Protein AF-V5WKQ8-F1 (afdb_monomer)

pLDDT: mean 88.37, std 16.02, range [28.5, 98.94]

Solvent-accessible surface area (backbone atoms only — not comparable to full-atom values): 18426 Å² total; per-residue (Å²): 129,59,46,69,44,71,76,84,48,61,67,75,44,39,66,61,48,64,73,58,43,47,52,49,48,52,52,24,47,42,51,76,33,82,86,57,80,66,70,76,52,40,92,43,51,37,31,34,40,25,25,34,54,43,47,95,75,21,38,41,31,34,48,57,36,56,46,31,53,77,63,75,50,19,36,35,40,38,31,15,44,53,85,89,43,93,43,73,67,51,56,49,29,25,49,79,45,42,26,35,51,30,79,76,47,74,43,41,39,57,72,82,78,58,97,81,52,94,57,80,56,60,73,39,50,66,53,58,69,70,34,54,40,58,54,51,42,31,55,62,52,33,27,57,57,47,18,66,40,83,84,48,66,74,56,56,69,72,54,48,70,50,33,33,33,30,65,33,31,37,29,58,67,44,63,90,41,66,68,57,29,51,50,30,31,53,43,36,10,48,48,50,49,53,51,48,52,60,37,45,78,69,75,34,43,66,34,40,42,27,26,26,37,35,35,46,35,12,74,92,62,75,34,50,97,62,54,61,51,86,38,67,65,22,46,50,52,53,52,52,54,49,49,49,38,53,51,25,27,27,69,34,36,26,66,64,27,50,54,55,54,52,43,99,78,40,75,52,40,68,13,48,52,38,50,37,15,48,12,40,29,29,46,75,70,60,33,49,38,45,80,51,26,64,53,32,63,34,34,48,68,47,56,72,52,79,64,88,72,96,55,93,61,74,81,73,59,76,66,87,60,96,75,75,74,64,88,68,48,66,77,80,46,57,52,35,45,28,39,42,9,24,38,26,25,57,123

Sequence (347 aa):
MKGIRALKFAGAWYPADIRSLDRIWQKAQLSLHPGGAPPAPASTAFGAVLPHAGLVYSAAAQLAALQQFSLENSHIILIAPSHYQLLRGYEFFSADISSMETPYGNLRVQLPRNPGGLVRYPLAQRAVEDEHAIELLLPGIGALIRGELPGTAPRKDSEISSITLEPLLTPRLDLANRDAARKQIIELGRQLDERIAELEARGRKTRIFVSSDYSHYGPRFSHTPAGGLASSDARRRLRLRDLSVASAAAAGRWEDALEIMRENVPPSICGIAGILAFARFASIRGLSGRLCAYYSSATLGALDAPAPGGVSEPHPVFNFSGDDVLEEFYDGSQNSVSYCSGVWYES

Organism: NCBI:txid1307761

Nearest PDB structures (foldseek):
  3bd0-assembly1_A  TM=8.203E-01  e=1.559E-17  Homo sapiens
  7m8h-assembly4_D  TM=8.042E-01  e=6.699E-17  Homo sapiens
  8ihg-assembly1_C  TM=5.534E-01  e=1.712E-02  Pseudomonas sp.
  3vsg-assembly1_D  TM=4.852E-01  e=9.910E-03  Comamonas testosteroni CNB-1

Secondary structure (DSSP, 8-state):
--EEE--SSBTTTB-SSHHHHHHHHHHHHHHH-TTSPPPPPPTTEEEEEE--S-HHHHHHHHHHHHTT---TTEEEEEEE--SSS---SSS-BB--EEEE--TTSPEEB-----TT-S--PPB-HHHHHH-HHHHTTHHHHHHHHHT-STTPPP--HHHHHT-EEEEEEPPPP-TTSHHHHHHHHHHHHHHHHHHHHHHHTTTPEEEEEEE----EEBGGGTB-TT--TTSHHHHHHHHHHHHHHHHHHHTT-HHHHHHHTTSSS----TTHHHHHHHHHHHHHHT-EEEEEEEEEGGGGGGGGSPPSSSS-----TT---TT----------S-EEEEEEEEEE--

Foldseek 3Di:
DQAEQEDPCDPPLEDLAPVRLLVLLVLLCCLQCVPDAQDAAAPFFAEKEFEQGRSNFGVNQLLLALNNDDAFLEEEEEEEAQDPDAADDLAWAAARHQWYAASLGTAGADDDDDPPQPHDHHYPHVSHSVDRLRHSCRHVVSCSLQQSRGPGDGDDPVRSVSYHYHYIYAHDAPLVDPVRNVSSLLSLLVNVLSVVVVCVVVVHRYYYYFYKWWAWAFVVVVAQPPHFPVDPVSVLVSQVQRLQLVVCLQALNLVSNSVQCNPPRHGPMRRNSRSSSVSPNCNVQVWHKDWRAKDKPQQVVQSVDDDPDDDPDRDPSPDSPSPPPPVGNGNPDRTMIMTIMMTIGHD

InterPro domains:
  IPR002737 MEMO1 family [PF01875] (9-141)
  IPR002737 MEMO1 family [PTHR11060] (4-278)

Mean predicted aligned error: 6.01 Å

Radius of gyration: 19.22 Å; Cα contacts (8 Å, |Δi|>4): 706; chains: 1; bounding box: 55×52×45 Å

Structure (mmCIF, N/CA/C/O backbone):
data_AF-V5WKQ8-F1
#
_entry.id   AF-V5WKQ8-F1
#
loop_
_atom_site.group_PDB
_atom_site.id
_atom_site.type_symbol
_atom_site.label_atom_id
_atom_site.label_alt_id
_atom_site.label_comp_id
_atom_site.label_asym_id
_atom_site.label_entity_id
_atom_site.label_seq_id
_atom_site.pdbx_PDB_ins_code
_atom_site.Cartn_x
_atom_site.Cartn_y
_atom_site.Cartn_z
_atom_site.occupancy
_atom_site.B_iso_or_equiv
_atom_site.auth_seq_id
_atom_site.auth_comp_id
_atom_site.auth_asym_id
_atom_site.auth_atom_id
_atom_site.pdbx_PDB_model_num
ATOM 1 N N . MET A 1 1 ? -29.163 5.737 -0.222 1.00 46.75 1 MET A N 1
ATOM 2 C CA . MET A 1 1 ? -28.621 4.596 0.552 1.00 46.75 1 MET A CA 1
ATOM 3 C C . MET A 1 1 ? -27.119 4.570 0.333 1.00 46.75 1 MET A C 1
ATOM 5 O O . MET A 1 1 ? -26.726 4.621 -0.823 1.00 46.75 1 MET A O 1
ATOM 9 N N . LYS A 1 2 ? -26.290 4.541 1.387 1.00 62.84 2 LYS A N 1
ATOM 10 C CA . LYS A 1 2 ? -24.840 4.339 1.213 1.00 62.84 2 LYS A CA 1
ATOM 11 C C . LYS A 1 2 ? -24.620 2.886 0.800 1.00 62.84 2 LYS A C 1
ATOM 13 O O . LYS A 1 2 ? -24.843 1.996 1.619 1.00 62.84 2 LYS A O 1
ATOM 18 N N . GLY A 1 3 ? -24.294 2.661 -0.469 1.00 87.19 3 GLY A N 1
ATOM 19 C CA . GLY A 1 3 ? -24.187 1.326 -1.059 1.00 87.19 3 GLY A CA 1
ATOM 20 C C . GLY A 1 3 ? -23.046 0.493 -0.473 1.00 87.19 3 GLY A C 1
ATOM 21 O O . GLY A 1 3 ? -22.197 1.001 0.266 1.00 87.19 3 GLY A O 1
ATOM 22 N N . ILE A 1 4 ? -23.052 -0.794 -0.814 1.00 94.12 4 ILE A N 1
ATOM 23 C CA . ILE A 1 4 ? -21.940 -1.719 -0.591 1.00 94.12 4 ILE A CA 1
ATOM 24 C C . ILE A 1 4 ? -21.093 -1.714 -1.867 1.00 94.12 4 ILE A C 1
ATOM 26 O O . ILE A 1 4 ? -21.642 -1.886 -2.955 1.00 94.12 4 ILE A O 1
ATOM 30 N N . ARG A 1 5 ? -19.775 -1.513 -1.761 1.00 96.19 5 ARG A N 1
ATOM 31 C CA . ARG A 1 5 ? -18.872 -1.693 -2.910 1.00 96.19 5 ARG A CA 1
ATOM 32 C C . ARG A 1 5 ? -18.610 -3.188 -3.102 1.00 96.19 5 ARG A C 1
ATOM 34 O O . ARG A 1 5 ? -17.955 -3.790 -2.252 1.00 96.19 5 ARG A O 1
ATOM 41 N N . ALA A 1 6 ? -19.101 -3.747 -4.204 1.00 95.88 6 ALA A N 1
ATOM 42 C CA . ALA A 1 6 ? -18.918 -5.154 -4.552 1.00 95.88 6 ALA A CA 1
ATOM 43 C C . ALA A 1 6 ? -17.484 -5.486 -5.005 1.00 95.88 6 ALA A C 1
ATOM 45 O O . ALA A 1 6 ? -16.737 -4.588 -5.411 1.00 95.88 6 ALA A O 1
ATOM 46 N N . LEU A 1 7 ? -17.122 -6.772 -4.959 1.00 96.00 7 LEU A N 1
ATOM 47 C CA . LEU A 1 7 ? -15.873 -7.278 -5.541 1.00 96.00 7 LEU A CA 1
ATOM 48 C C . LEU A 1 7 ? -15.972 -7.335 -7.073 1.00 96.00 7 LEU A C 1
ATOM 50 O O . LEU A 1 7 ? -16.836 -8.024 -7.615 1.00 96.00 7 LEU A O 1
ATOM 54 N N . LYS A 1 8 ? -15.082 -6.636 -7.785 1.00 96.75 8 LYS A N 1
ATOM 55 C CA . LYS A 1 8 ? -15.029 -6.625 -9.263 1.00 96.75 8 LYS A CA 1
ATOM 56 C C . LYS A 1 8 ? -13.929 -7.516 -9.842 1.00 96.75 8 LYS A C 1
ATOM 58 O O . LYS A 1 8 ? -13.990 -7.874 -11.015 1.00 96.75 8 LYS A O 1
ATOM 63 N N . PHE A 1 9 ? -12.921 -7.851 -9.043 1.00 96.62 9 PHE A N 1
ATOM 64 C CA . PHE A 1 9 ? -11.690 -8.510 -9.486 1.00 96.62 9 PHE A CA 1
ATOM 65 C C . PHE A 1 9 ? -11.543 -9.944 -8.946 1.00 96.62 9 PHE A C 1
ATOM 67 O O . PHE A 1 9 ? -10.623 -10.663 -9.355 1.00 96.62 9 PHE A O 1
ATOM 74 N N . ALA A 1 10 ? -12.464 -10.384 -8.080 1.00 96.88 10 ALA A N 1
ATOM 75 C CA . ALA A 1 10 ? -12.576 -11.771 -7.631 1.00 96.88 10 ALA A CA 1
ATOM 76 C C . ALA A 1 10 ? -12.813 -12.724 -8.816 1.00 96.88 10 ALA A C 1
ATOM 78 O O . ALA A 1 10 ? -13.620 -12.456 -9.701 1.00 96.88 10 ALA A O 1
ATOM 79 N N . GLY A 1 11 ? -12.096 -13.845 -8.840 1.00 94.00 11 GLY A N 1
ATOM 80 C CA . GLY A 1 11 ? -12.106 -14.818 -9.936 1.00 94.00 11 GLY A CA 1
ATOM 81 C C . GLY A 1 11 ? -11.182 -14.474 -11.112 1.00 94.00 11 GLY A C 1
ATOM 82 O O . GLY A 1 11 ? -10.989 -15.323 -11.977 1.00 94.00 11 GLY A O 1
ATOM 83 N N . ALA A 1 12 ? -10.584 -13.277 -11.137 1.00 92.75 12 ALA A N 1
ATOM 84 C CA . ALA A 1 12 ? -9.651 -12.854 -12.185 1.00 92.75 12 ALA A CA 1
ATOM 85 C C . ALA A 1 12 ? -8.254 -12.534 -11.632 1.00 92.75 12 ALA A C 1
ATOM 87 O O . ALA A 1 12 ? -7.264 -13.109 -12.073 1.00 92.75 12 ALA A O 1
ATOM 88 N N . TRP A 1 13 ? -8.168 -11.641 -10.644 1.00 96.56 13 TRP A N 1
ATOM 89 C CA . TRP A 1 13 ? -6.894 -11.219 -10.039 1.00 96.56 13 TRP A CA 1
ATOM 90 C C . TRP A 1 13 ? -6.529 -12.026 -8.792 1.00 96.56 13 TRP A C 1
ATOM 92 O O . TRP A 1 13 ? -5.367 -12.086 -8.384 1.00 96.56 13 TRP A O 1
ATOM 102 N N . TYR A 1 14 ? -7.534 -12.645 -8.184 1.00 97.06 14 TYR A N 1
ATOM 103 C CA . TYR A 1 14 ? -7.420 -13.558 -7.059 1.00 97.06 14 TYR A CA 1
ATOM 104 C C . TYR A 1 14 ? -8.598 -14.541 -7.084 1.00 97.06 14 TYR A C 1
ATOM 106 O O . TYR A 1 14 ? -9.642 -14.216 -7.656 1.00 97.06 14 TYR A O 1
ATOM 114 N N . PRO A 1 15 ? -8.472 -15.738 -6.489 1.00 96.19 15 PRO A N 1
ATOM 115 C CA . PRO A 1 15 ? -9.582 -16.680 -6.398 1.00 96.19 15 PRO A CA 1
ATOM 116 C C . PRO A 1 15 ? -10.777 -16.094 -5.640 1.00 96.19 15 PRO A C 1
ATOM 118 O O . PRO A 1 15 ? -10.605 -15.437 -4.618 1.00 96.19 15 PRO A O 1
ATOM 121 N N . ALA A 1 16 ? -11.993 -16.357 -6.118 1.00 93.06 16 ALA A N 1
ATOM 122 C CA . ALA A 1 16 ? -13.210 -15.909 -5.438 1.00 93.06 16 ALA A CA 1
ATOM 123 C C . ALA A 1 16 ? -13.560 -16.762 -4.201 1.00 93.06 16 ALA A C 1
ATOM 125 O O . ALA A 1 16 ? -14.339 -16.320 -3.361 1.00 93.06 16 ALA A O 1
ATOM 126 N N . ASP A 1 17 ? -13.014 -17.978 -4.086 1.00 94.75 17 ASP A N 1
ATOM 127 C CA . ASP A 1 17 ? -13.301 -18.901 -2.989 1.00 94.75 17 ASP A CA 1
ATOM 128 C C . ASP A 1 17 ? -12.201 -18.913 -1.916 1.00 94.75 17 ASP A C 1
ATOM 130 O O . ASP A 1 17 ? -11.005 -18.884 -2.216 1.00 94.75 17 ASP A O 1
ATOM 134 N N . ILE A 1 18 ? -12.624 -19.015 -0.651 1.00 95.50 18 ILE A N 1
ATOM 135 C CA . ILE A 1 18 ? -11.737 -18.981 0.522 1.00 95.50 18 ILE A CA 1
ATOM 136 C C . ILE A 1 18 ? -10.703 -20.113 0.486 1.00 95.50 18 ILE A C 1
ATOM 138 O O . ILE A 1 18 ? -9.528 -19.864 0.717 1.00 95.50 18 ILE A O 1
ATOM 142 N N . ARG A 1 19 ? -11.084 -21.339 0.097 1.00 95.69 19 ARG A N 1
ATOM 143 C CA . ARG A 1 19 ? -10.150 -22.483 0.091 1.00 95.69 19 ARG A CA 1
ATOM 144 C C . ARG A 1 19 ? -8.969 -22.266 -0.852 1.00 95.69 19 ARG A C 1
ATOM 146 O O . ARG A 1 19 ? -7.849 -22.675 -0.549 1.00 95.69 19 ARG A O 1
ATOM 153 N N . SER A 1 20 ? -9.204 -21.662 -2.012 1.00 96.12 20 SER A N 1
ATOM 154 C CA . SER A 1 20 ? -8.132 -21.305 -2.940 1.00 96.12 20 SER A CA 1
ATOM 155 C C . SER A 1 20 ? -7.283 -20.141 -2.423 1.00 96.12 20 SER A C 1
ATOM 157 O O . SER A 1 20 ? -6.069 -20.159 -2.625 1.00 96.12 20 SER A O 1
ATOM 159 N N . LEU A 1 21 ? -7.881 -19.166 -1.728 1.00 97.12 21 LEU A N 1
ATOM 160 C CA . LEU A 1 21 ? -7.136 -18.100 -1.047 1.00 97.12 21 LEU A CA 1
ATOM 161 C C . LEU A 1 21 ? -6.227 -18.664 0.054 1.00 97.12 21 LEU A C 1
ATOM 163 O O . LEU A 1 21 ? -5.052 -18.310 0.104 1.00 97.12 21 LEU A O 1
ATOM 167 N N . ASP A 1 22 ? -6.710 -19.616 0.852 1.00 95.19 22 ASP A N 1
ATOM 168 C CA . ASP A 1 22 ? -5.920 -20.255 1.910 1.00 95.19 22 ASP A CA 1
ATOM 169 C C . ASP A 1 22 ? -4.680 -20.955 1.345 1.00 95.19 22 ASP A C 1
ATOM 171 O O . ASP A 1 22 ? -3.592 -20.856 1.910 1.00 95.19 22 ASP A O 1
ATOM 175 N N . ARG A 1 23 ? -4.804 -21.612 0.182 1.00 95.06 23 ARG A N 1
ATOM 176 C CA . ARG A 1 23 ? -3.650 -22.210 -0.515 1.00 95.06 23 ARG A CA 1
ATOM 177 C C . ARG A 1 23 ? -2.632 -21.161 -0.952 1.00 95.06 23 ARG A C 1
ATOM 179 O O . ARG A 1 23 ? -1.434 -21.421 -0.862 1.00 95.06 23 ARG A O 1
ATOM 186 N N . ILE A 1 24 ? -3.084 -19.993 -1.416 1.00 95.31 24 ILE A N 1
ATOM 187 C CA . ILE A 1 24 ? -2.189 -18.883 -1.767 1.00 95.31 24 ILE A CA 1
ATOM 188 C C . ILE A 1 24 ? -1.441 -18.397 -0.522 1.00 95.31 24 ILE A C 1
ATOM 190 O O . ILE A 1 24 ? -0.221 -18.249 -0.575 1.00 95.31 24 ILE A O 1
ATOM 194 N N . TRP A 1 25 ? -2.133 -18.206 0.605 1.00 95.19 25 TRP A N 1
ATOM 195 C CA . TRP A 1 25 ? -1.497 -17.764 1.848 1.00 95.19 25 TRP A CA 1
ATOM 196 C C . TRP A 1 25 ? -0.528 -18.801 2.419 1.00 95.19 25 TRP A C 1
ATOM 198 O O . TRP A 1 25 ? 0.561 -18.439 2.854 1.00 95.19 25 TRP A O 1
ATOM 208 N N . GLN A 1 26 ? -0.868 -20.089 2.361 1.00 92.25 26 GLN A N 1
ATOM 209 C CA . GLN A 1 26 ? 0.038 -21.171 2.760 1.00 92.25 26 GLN A CA 1
ATOM 210 C C . GLN A 1 26 ? 1.281 -21.229 1.869 1.00 92.25 26 GLN A C 1
ATOM 212 O O . GLN A 1 26 ? 2.390 -21.356 2.384 1.00 92.25 26 GLN A O 1
ATOM 217 N N . LYS A 1 27 ? 1.126 -21.084 0.546 1.00 90.69 27 LYS A N 1
ATOM 218 C CA . LYS A 1 27 ? 2.269 -21.019 -0.373 1.00 90.69 27 LYS A CA 1
ATOM 219 C C . LYS A 1 27 ? 3.166 -19.821 -0.045 1.00 90.69 27 LYS A C 1
ATOM 221 O O . LYS A 1 27 ? 4.369 -19.991 0.104 1.00 90.69 27 LYS A O 1
ATOM 226 N N . ALA A 1 28 ? 2.576 -18.640 0.140 1.00 90.88 28 ALA A N 1
ATOM 227 C CA . ALA A 1 28 ? 3.297 -17.436 0.544 1.00 90.88 28 ALA A CA 1
ATOM 228 C C . ALA A 1 28 ? 4.062 -17.629 1.867 1.00 90.88 28 ALA A C 1
ATOM 230 O O . ALA A 1 28 ? 5.223 -17.239 1.963 1.00 90.88 28 ALA A O 1
ATOM 231 N N . GLN A 1 29 ? 3.447 -18.276 2.864 1.00 89.75 29 GLN A N 1
ATOM 232 C CA . GLN A 1 29 ? 4.096 -18.596 4.137 1.00 89.75 29 GLN A CA 1
ATOM 233 C C . GLN A 1 29 ? 5.324 -19.487 3.941 1.00 89.75 29 GLN A C 1
ATOM 235 O O . GLN A 1 29 ? 6.367 -19.216 4.530 1.00 89.75 29 GLN A O 1
ATOM 240 N N . LEU A 1 30 ? 5.207 -20.538 3.125 1.00 86.62 30 LEU A N 1
ATOM 241 C CA . LEU A 1 30 ? 6.311 -21.457 2.847 1.00 86.62 30 LEU A CA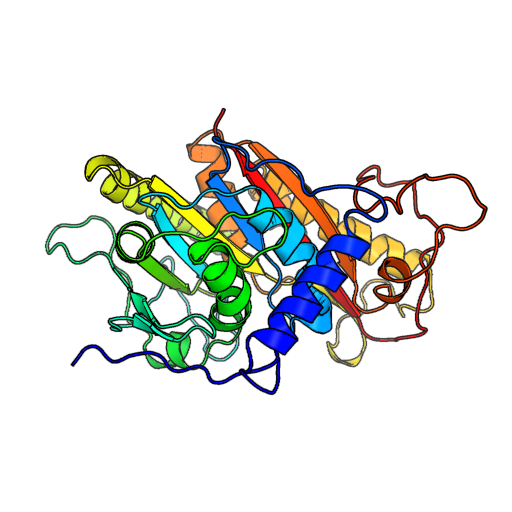 1
ATOM 242 C C . LEU A 1 30 ? 7.469 -20.754 2.130 1.00 86.62 30 LEU A C 1
ATOM 244 O O . LEU A 1 30 ? 8.621 -21.004 2.471 1.00 86.62 30 LEU A O 1
ATOM 248 N N . SER A 1 31 ? 7.179 -19.842 1.198 1.00 84.19 31 SER A N 1
ATOM 249 C CA . SER A 1 31 ? 8.209 -19.045 0.519 1.00 84.19 31 SER A CA 1
ATOM 250 C C . SER A 1 31 ? 8.941 -18.087 1.467 1.00 84.19 31 SER A C 1
ATOM 252 O O . SER A 1 31 ? 10.146 -17.899 1.334 1.00 84.19 31 SER A O 1
ATOM 254 N N . LEU A 1 32 ? 8.237 -17.477 2.428 1.00 81.62 32 LEU A N 1
ATOM 255 C CA . LEU A 1 32 ? 8.843 -16.557 3.403 1.00 81.62 32 LEU A CA 1
ATOM 256 C C . LEU A 1 32 ? 9.604 -17.285 4.516 1.00 81.62 32 LEU A C 1
ATOM 258 O O . LEU A 1 32 ? 10.629 -16.799 4.995 1.00 81.62 32 LEU A O 1
ATOM 262 N N . HIS A 1 33 ? 9.087 -18.435 4.949 1.00 79.75 33 HIS A N 1
ATOM 263 C CA . HIS A 1 33 ? 9.583 -19.184 6.098 1.00 79.75 33 HIS A CA 1
ATOM 264 C C . HIS A 1 33 ? 9.644 -20.692 5.783 1.00 79.75 33 HIS A C 1
ATOM 266 O O . HIS A 1 33 ? 8.837 -21.460 6.313 1.00 79.75 33 HIS A O 1
ATOM 272 N N . PRO A 1 34 ? 10.629 -21.152 4.980 1.00 66.06 34 PRO A N 1
ATOM 273 C CA . PRO A 1 34 ? 10.712 -22.542 4.508 1.00 66.06 34 PRO A CA 1
ATOM 274 C C . PRO A 1 34 ? 10.849 -23.606 5.611 1.00 66.06 34 PRO A C 1
ATOM 276 O O . PRO A 1 34 ? 10.682 -24.793 5.345 1.00 66.06 34 PRO A O 1
ATOM 279 N N . GLY A 1 35 ? 11.158 -23.200 6.848 1.00 65.25 35 GLY A N 1
ATOM 280 C CA . GLY A 1 35 ? 11.373 -24.099 7.986 1.00 65.25 35 GLY A CA 1
ATOM 281 C C . GLY A 1 35 ? 10.790 -23.617 9.316 1.00 65.25 35 GLY A C 1
ATOM 282 O O . GLY A 1 35 ? 11.241 -24.085 10.358 1.00 65.25 35 GLY A O 1
ATOM 283 N N . GLY A 1 36 ? 9.842 -22.671 9.327 1.00 62.09 36 GLY A N 1
ATOM 284 C CA . GLY A 1 36 ? 9.426 -22.044 10.585 1.00 62.09 36 GLY A CA 1
ATOM 285 C C . GLY A 1 36 ? 8.007 -21.489 10.636 1.00 62.09 36 GLY A C 1
ATOM 286 O O . GLY A 1 36 ? 7.374 -21.194 9.622 1.00 62.09 36 GLY A O 1
ATOM 287 N N . ALA A 1 37 ? 7.529 -21.336 11.872 1.00 68.69 37 ALA A N 1
ATOM 288 C CA . ALA A 1 37 ? 6.320 -20.592 12.192 1.00 68.69 37 ALA A CA 1
ATOM 289 C C . ALA A 1 37 ? 6.503 -19.098 11.850 1.00 68.69 37 ALA A C 1
ATOM 291 O O . ALA A 1 37 ? 7.624 -18.588 11.924 1.00 68.69 37 ALA A O 1
ATOM 292 N N . PRO A 1 38 ? 5.426 -18.389 11.481 1.00 72.44 38 PRO A N 1
ATOM 293 C CA . PRO A 1 38 ? 5.494 -16.955 11.229 1.00 72.44 38 PRO A CA 1
ATOM 294 C C . PRO A 1 38 ? 5.912 -16.179 12.487 1.00 72.44 38 PRO A C 1
ATOM 296 O O . PRO A 1 38 ? 5.673 -16.643 13.608 1.00 72.44 38 PRO A O 1
ATOM 299 N N . PRO A 1 39 ? 6.521 -14.991 12.323 1.00 72.56 39 PRO A N 1
ATOM 300 C CA . PRO A 1 39 ? 6.852 -14.131 13.449 1.00 72.56 39 PRO A CA 1
ATOM 301 C C . PRO A 1 39 ? 5.584 -13.735 14.212 1.00 72.56 39 PRO A C 1
ATOM 303 O O . PRO A 1 39 ? 4.521 -13.537 13.621 1.00 72.56 39 PRO A O 1
ATOM 306 N N . ALA A 1 40 ? 5.704 -13.589 15.532 1.00 77.06 40 ALA A N 1
ATOM 307 C CA . ALA A 1 40 ? 4.621 -13.041 16.335 1.00 77.06 40 ALA A CA 1
ATOM 308 C C . ALA A 1 40 ? 4.312 -11.596 15.889 1.00 77.06 40 ALA A C 1
ATOM 310 O O . ALA A 1 40 ? 5.250 -10.850 15.583 1.00 77.06 40 ALA A O 1
ATOM 311 N N . PRO A 1 41 ? 3.033 -11.174 15.884 1.00 82.31 41 PRO A N 1
ATOM 312 C CA . PRO A 1 41 ? 2.681 -9.790 15.602 1.00 82.31 41 PRO A CA 1
ATOM 313 C C . PRO A 1 41 ? 3.397 -8.831 16.556 1.00 82.31 41 PRO A C 1
ATOM 315 O O . PRO A 1 41 ? 3.476 -9.080 17.761 1.00 82.31 41 PRO A O 1
ATOM 318 N N . ALA A 1 42 ? 3.874 -7.707 16.031 1.00 84.38 42 ALA A N 1
ATOM 319 C CA . ALA A 1 42 ? 4.478 -6.665 16.844 1.00 84.38 42 ALA A CA 1
ATOM 320 C C . ALA A 1 42 ? 3.379 -5.751 17.397 1.00 84.38 42 ALA A C 1
ATOM 322 O O . ALA A 1 42 ? 2.596 -5.169 16.643 1.00 84.38 42 ALA A O 1
ATOM 323 N N . SER A 1 43 ? 3.339 -5.567 18.718 1.00 84.38 43 SER A N 1
ATOM 324 C CA . SER A 1 43 ? 2.374 -4.663 19.360 1.00 84.38 43 SER A CA 1
ATOM 325 C C . SER A 1 43 ? 2.501 -3.213 18.882 1.00 84.38 43 SER A C 1
ATOM 327 O O . SER A 1 43 ? 1.512 -2.484 18.910 1.00 84.38 43 SER A O 1
ATOM 329 N N . THR A 1 44 ? 3.691 -2.828 18.417 1.00 92.19 44 THR A N 1
ATOM 330 C CA . THR A 1 44 ? 4.037 -1.487 17.933 1.00 92.19 44 THR A CA 1
ATOM 331 C C . THR A 1 44 ? 3.808 -1.289 16.432 1.00 92.19 44 THR A C 1
ATOM 333 O O . THR A 1 44 ? 4.023 -0.187 15.938 1.00 92.19 44 THR A O 1
ATOM 336 N N . ALA A 1 45 ? 3.385 -2.310 15.672 1.00 95.56 45 ALA A N 1
ATOM 337 C CA . ALA A 1 45 ? 3.147 -2.155 14.234 1.00 95.56 45 ALA A CA 1
ATOM 338 C C . ALA A 1 45 ? 2.005 -1.157 13.965 1.00 95.56 45 ALA A C 1
ATOM 340 O O . ALA A 1 45 ? 0.864 -1.358 14.396 1.00 95.56 45 ALA A O 1
ATOM 341 N N . PHE A 1 46 ? 2.312 -0.095 13.218 1.00 97.12 46 PHE A N 1
ATOM 342 C CA . PHE A 1 46 ? 1.415 1.036 12.982 1.00 97.12 46 PHE A CA 1
ATOM 343 C C . PHE A 1 46 ? 0.870 1.076 11.553 1.00 97.12 46 PHE A C 1
ATOM 345 O O . PHE A 1 46 ? -0.331 1.248 11.340 1.00 97.12 46 PHE A O 1
ATOM 352 N N . GLY A 1 47 ? 1.726 0.879 10.552 1.00 98.06 47 GLY A N 1
ATOM 353 C CA . GLY A 1 47 ? 1.286 0.877 9.161 1.00 98.06 47 GLY A CA 1
ATOM 354 C C . GLY A 1 47 ? 2.244 0.174 8.217 1.00 98.06 47 GLY A C 1
ATOM 355 O O . GLY A 1 47 ? 3.365 -0.154 8.596 1.00 98.06 47 GLY A O 1
ATOM 356 N N . ALA A 1 48 ? 1.783 -0.105 7.004 1.00 98.62 48 ALA A N 1
ATOM 357 C CA . ALA A 1 48 ? 2.536 -0.858 6.014 1.00 98.62 48 ALA A CA 1
ATOM 358 C C . ALA A 1 48 ? 2.313 -0.353 4.591 1.00 98.62 48 ALA A C 1
ATOM 360 O O . ALA A 1 48 ? 1.258 0.193 4.271 1.00 98.62 48 ALA A O 1
ATOM 361 N N . VAL A 1 49 ? 3.298 -0.610 3.732 1.00 98.81 49 VAL A N 1
ATOM 362 C CA . VAL A 1 49 ? 3.154 -0.557 2.272 1.00 98.81 49 VAL A CA 1
ATOM 363 C C . VAL A 1 49 ? 2.995 -1.991 1.772 1.00 98.81 49 VAL A C 1
ATOM 365 O O . VAL A 1 49 ? 3.762 -2.869 2.173 1.00 98.81 49 VAL A O 1
ATOM 368 N N . LEU A 1 50 ? 1.987 -2.228 0.934 1.00 98.69 50 LEU A N 1
ATOM 369 C CA . LEU A 1 50 ? 1.584 -3.539 0.434 1.00 98.69 50 LEU A CA 1
ATOM 370 C C . LEU A 1 50 ? 1.411 -3.489 -1.096 1.00 98.69 50 LEU A C 1
ATOM 372 O O . LEU A 1 50 ? 0.753 -2.568 -1.590 1.00 98.69 50 LEU A O 1
ATOM 376 N N . PRO A 1 51 ? 1.935 -4.472 -1.848 1.00 98.44 51 PRO A N 1
ATOM 377 C CA . PRO A 1 51 ? 1.720 -4.553 -3.290 1.00 98.44 51 PRO A CA 1
ATOM 378 C C . PRO A 1 51 ? 0.289 -4.951 -3.637 1.00 98.44 51 PRO A C 1
ATOM 380 O O . PRO A 1 51 ? -0.363 -5.686 -2.892 1.00 98.44 51 PRO A O 1
ATOM 383 N N . HIS A 1 52 ? -0.178 -4.505 -4.799 1.00 98.25 52 HIS A N 1
ATOM 384 C CA . HIS A 1 52 ? -1.536 -4.717 -5.293 1.00 98.25 52 HIS A CA 1
ATOM 385 C C . HIS A 1 52 ? -1.600 -5.362 -6.675 1.00 98.25 52 HIS A C 1
ATOM 387 O O . HIS A 1 52 ? -2.621 -5.257 -7.340 1.00 98.25 52 HIS A O 1
ATOM 393 N N . ALA A 1 53 ? -0.570 -6.075 -7.119 1.00 97.06 53 ALA A N 1
ATOM 394 C CA . ALA A 1 53 ? -0.744 -7.023 -8.215 1.00 97.06 53 ALA A CA 1
ATOM 395 C C . ALA A 1 53 ? -1.651 -8.203 -7.812 1.00 97.06 53 ALA A C 1
ATOM 397 O O . ALA A 1 53 ? -1.993 -8.390 -6.640 1.00 97.06 53 ALA A O 1
ATOM 398 N N . GLY A 1 54 ? -2.019 -9.040 -8.789 1.00 96.62 54 GLY A N 1
ATOM 399 C CA . GLY A 1 54 ? -2.762 -10.276 -8.530 1.00 96.62 54 GLY A CA 1
ATOM 400 C C . GLY A 1 54 ? -2.051 -11.165 -7.503 1.00 96.62 54 GLY A C 1
ATOM 401 O O . GLY A 1 54 ? -0.820 -11.233 -7.484 1.00 96.62 54 GLY A O 1
ATOM 402 N N . LEU A 1 55 ? -2.816 -11.855 -6.650 1.00 95.38 55 LEU A N 1
ATOM 403 C CA . LEU A 1 55 ? -2.272 -12.489 -5.437 1.00 95.38 55 LEU A CA 1
ATOM 404 C C . LEU A 1 55 ? -1.245 -13.592 -5.713 1.00 95.38 55 LEU A C 1
ATOM 406 O O . LEU A 1 55 ? -0.386 -13.843 -4.876 1.00 95.38 55 LEU A O 1
ATOM 410 N N . VAL A 1 56 ? -1.272 -14.210 -6.895 1.00 91.56 56 VAL A N 1
ATOM 411 C CA . VAL A 1 56 ? -0.227 -15.163 -7.307 1.00 91.56 56 VAL A CA 1
ATOM 412 C C . VAL A 1 56 ? 1.169 -14.530 -7.340 1.00 91.56 56 VAL A C 1
ATOM 414 O O . VAL A 1 56 ? 2.153 -15.239 -7.168 1.00 91.56 56 VAL A O 1
ATOM 417 N N . TYR A 1 57 ? 1.249 -13.210 -7.532 1.00 92.00 57 TYR A N 1
ATOM 418 C CA . TYR A 1 57 ? 2.488 -12.442 -7.519 1.00 92.00 57 TYR A CA 1
ATOM 419 C C . TYR A 1 57 ? 2.719 -11.739 -6.181 1.00 92.00 57 TYR A C 1
ATOM 421 O O . TYR A 1 57 ? 3.833 -11.747 -5.674 1.00 92.00 57 TYR A O 1
ATOM 429 N N . SER A 1 58 ? 1.693 -11.113 -5.601 1.00 95.25 58 SER A N 1
ATOM 430 C CA . SER A 1 58 ? 1.849 -10.159 -4.490 1.00 95.25 58 SER A CA 1
ATOM 431 C C . SER A 1 58 ? 1.689 -10.767 -3.090 1.00 95.25 58 SER A C 1
ATOM 433 O O . SER A 1 58 ? 2.068 -10.126 -2.108 1.00 95.25 58 SER A O 1
ATOM 435 N N . ALA A 1 59 ? 1.164 -11.994 -2.967 1.00 95.75 59 ALA A N 1
ATOM 436 C CA . ALA A 1 59 ? 0.775 -12.556 -1.672 1.00 95.75 59 ALA A CA 1
ATOM 437 C C . ALA A 1 59 ? 1.930 -12.695 -0.673 1.00 95.75 59 ALA A C 1
ATOM 439 O O . ALA A 1 59 ? 1.728 -12.410 0.503 1.00 95.75 59 ALA A O 1
ATOM 440 N N . ALA A 1 60 ? 3.131 -13.091 -1.110 1.00 93.12 60 ALA A N 1
ATOM 441 C CA . ALA A 1 60 ? 4.287 -13.216 -0.219 1.00 93.12 60 ALA A CA 1
ATOM 442 C C . ALA A 1 60 ? 4.666 -11.865 0.406 1.00 93.12 60 ALA A C 1
ATOM 444 O O . ALA A 1 60 ? 4.775 -11.748 1.624 1.00 93.12 60 ALA A O 1
ATOM 445 N N . ALA A 1 61 ? 4.774 -10.808 -0.399 1.00 93.69 61 ALA A N 1
ATOM 446 C CA . ALA A 1 61 ? 5.047 -9.474 0.125 1.00 93.69 61 ALA A CA 1
ATOM 447 C C . ALA A 1 61 ? 3.905 -8.938 1.010 1.00 93.69 61 ALA A C 1
ATOM 449 O O . ALA A 1 61 ? 4.190 -8.338 2.051 1.00 93.69 61 ALA A O 1
ATOM 450 N N . GLN A 1 62 ? 2.634 -9.176 0.647 1.00 97.81 62 GLN A N 1
ATOM 451 C CA . GLN A 1 62 ? 1.497 -8.799 1.497 1.00 97.81 62 GLN A CA 1
ATOM 452 C C . GLN A 1 62 ? 1.545 -9.520 2.852 1.00 97.81 62 GLN A C 1
ATOM 454 O O . GLN A 1 62 ? 1.423 -8.878 3.895 1.00 97.81 62 GLN A O 1
ATOM 459 N N . LEU A 1 63 ? 1.761 -10.838 2.845 1.00 95.88 63 LEU A N 1
ATOM 460 C CA . LEU A 1 63 ? 1.782 -11.672 4.044 1.00 95.88 63 LEU A CA 1
ATOM 461 C C . LEU A 1 63 ? 2.908 -11.263 5.003 1.00 95.88 63 LEU A C 1
ATOM 463 O O . LEU A 1 63 ? 2.645 -11.080 6.191 1.00 95.88 63 LEU A O 1
ATOM 467 N N . ALA A 1 64 ? 4.118 -11.032 4.477 1.00 92.88 64 ALA A N 1
ATOM 468 C CA . ALA A 1 64 ? 5.291 -10.636 5.262 1.00 92.88 64 ALA A CA 1
ATOM 469 C C . ALA A 1 64 ? 5.034 -9.397 6.139 1.00 92.88 64 ALA A C 1
ATOM 471 O O . ALA A 1 64 ? 5.517 -9.314 7.270 1.00 92.88 64 ALA A O 1
ATOM 472 N N . ALA A 1 65 ? 4.254 -8.441 5.624 1.00 95.31 65 ALA A N 1
ATOM 473 C CA . ALA A 1 65 ? 3.866 -7.244 6.357 1.00 95.31 65 ALA A CA 1
ATOM 474 C C . ALA A 1 65 ? 2.613 -7.458 7.220 1.00 95.31 65 ALA A C 1
ATOM 476 O O . ALA A 1 65 ? 2.620 -7.092 8.393 1.00 95.31 65 ALA A O 1
ATOM 477 N N . LEU A 1 66 ? 1.546 -8.064 6.685 1.00 96.50 66 LEU A N 1
ATOM 478 C CA . LEU A 1 66 ? 0.270 -8.222 7.399 1.00 96.50 66 LEU A CA 1
ATOM 479 C C . LEU A 1 66 ? 0.394 -9.069 8.675 1.00 96.50 66 LEU A C 1
ATOM 481 O O . LEU A 1 66 ? -0.283 -8.774 9.659 1.00 96.50 66 LEU A O 1
ATOM 485 N N . GLN A 1 67 ? 1.293 -10.056 8.708 1.00 92.81 67 GLN A N 1
ATOM 486 C CA . GLN A 1 67 ? 1.551 -10.871 9.906 1.00 92.81 67 GLN A CA 1
ATOM 487 C C . GLN A 1 67 ? 2.129 -10.080 11.085 1.00 92.81 67 GLN A C 1
ATOM 489 O O . GLN A 1 67 ? 2.078 -10.544 12.221 1.00 92.81 67 GLN A O 1
ATOM 494 N N . GLN A 1 68 ? 2.634 -8.866 10.850 1.00 93.00 68 GLN A N 1
ATOM 495 C CA . GLN A 1 68 ? 3.135 -7.998 11.915 1.00 93.00 68 GLN A CA 1
ATOM 496 C C . GLN A 1 68 ? 2.010 -7.337 12.723 1.00 93.00 68 GLN A C 1
ATOM 498 O O . GLN A 1 68 ? 2.288 -6.753 13.767 1.00 93.00 68 GLN A O 1
ATOM 503 N N . PHE A 1 69 ? 0.756 -7.405 12.268 1.00 93.81 69 PHE A N 1
ATOM 504 C CA . PHE A 1 69 ? -0.342 -6.622 12.827 1.00 93.81 69 PHE A CA 1
ATOM 505 C C . PHE A 1 69 ? -1.303 -7.449 13.679 1.00 93.81 69 PHE A C 1
ATOM 507 O O . PHE A 1 69 ? -1.776 -8.511 13.283 1.00 93.81 69 PHE A O 1
ATOM 514 N N . SER A 1 70 ? -1.716 -6.876 14.810 1.00 88.75 70 SER A N 1
ATOM 515 C CA . SER A 1 70 ? -2.998 -7.190 15.442 1.00 88.75 70 SER A CA 1
ATOM 516 C C . SER A 1 70 ? -3.989 -6.057 15.161 1.00 88.75 70 SER A C 1
ATOM 518 O O . SER A 1 70 ? -3.606 -4.886 15.076 1.00 88.75 70 SER A O 1
ATOM 520 N N . LEU A 1 71 ? -5.267 -6.407 14.971 1.00 89.94 71 LEU A N 1
ATOM 521 C CA . LEU A 1 71 ? -6.313 -5.456 14.561 1.00 89.94 71 LEU A CA 1
ATOM 522 C C . LEU A 1 71 ? -7.423 -5.298 15.609 1.00 89.94 71 LEU A C 1
ATOM 524 O O . LEU A 1 71 ? -8.574 -5.066 15.257 1.00 89.94 71 LEU A O 1
ATOM 528 N N . GLU A 1 72 ? -7.137 -5.494 16.891 1.00 85.44 72 GLU A N 1
ATOM 529 C CA . GLU A 1 72 ? -8.156 -5.333 17.935 1.00 85.44 72 GLU A CA 1
ATOM 530 C C . GLU A 1 72 ? -8.619 -3.865 18.015 1.00 85.44 72 GLU A C 1
ATOM 532 O O . GLU A 1 72 ? -7.785 -2.955 18.039 1.00 85.44 72 GLU A O 1
ATOM 537 N N . ASN A 1 73 ? -9.940 -3.627 18.006 1.00 88.31 73 ASN A N 1
ATOM 538 C CA . ASN A 1 73 ? -10.564 -2.293 18.048 1.00 88.31 73 ASN A CA 1
ATOM 539 C C . ASN A 1 73 ? -9.972 -1.286 17.030 1.00 88.31 73 ASN A C 1
ATOM 541 O O . ASN A 1 73 ? -9.867 -0.078 17.280 1.00 88.31 73 ASN A O 1
ATOM 545 N N . SER A 1 74 ? -9.532 -1.792 15.874 1.00 94.81 74 SER A N 1
ATOM 546 C CA . SER A 1 74 ? -8.752 -1.007 14.920 1.00 94.81 74 SER A CA 1
ATOM 547 C C . SER A 1 74 ? -9.619 -0.244 13.916 1.00 94.81 74 SER A C 1
ATOM 549 O O . SER A 1 74 ? -10.706 -0.676 13.533 1.00 94.81 74 SER A O 1
ATOM 551 N N . HIS A 1 75 ? -9.146 0.916 13.485 1.00 97.56 75 HIS A N 1
ATOM 552 C CA . HIS A 1 75 ? -9.634 1.653 12.331 1.00 97.56 75 HIS A CA 1
ATOM 553 C C . HIS A 1 75 ? -8.549 1.623 11.254 1.00 97.56 75 HIS A C 1
ATOM 555 O O . HIS A 1 75 ? -7.428 2.064 11.494 1.00 97.56 75 HIS A O 1
ATOM 561 N N . ILE A 1 76 ? -8.858 1.054 10.093 1.00 98.50 76 ILE A N 1
ATOM 562 C CA . ILE A 1 76 ? -7.904 0.858 9.002 1.00 98.50 76 ILE A CA 1
ATOM 563 C C . ILE A 1 76 ? -8.056 2.004 8.007 1.00 98.50 76 ILE A C 1
ATOM 565 O O . ILE A 1 76 ? -9.104 2.129 7.382 1.00 98.50 76 ILE A O 1
ATOM 569 N N . ILE A 1 77 ? -7.011 2.799 7.812 1.00 98.62 77 ILE A N 1
ATOM 570 C CA . ILE A 1 77 ? -6.926 3.759 6.710 1.00 98.62 77 ILE A CA 1
ATOM 571 C C . ILE A 1 77 ? -6.236 3.049 5.543 1.00 98.62 77 ILE A C 1
ATOM 573 O O . ILE A 1 77 ? -5.06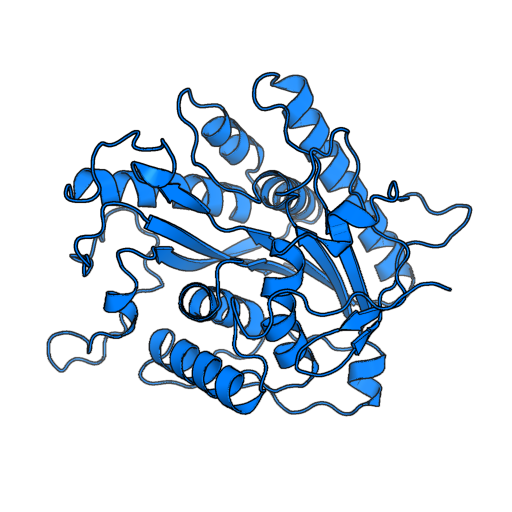1 2.697 5.633 1.00 98.62 77 ILE A O 1
ATOM 577 N N . LEU A 1 78 ? -6.976 2.811 4.462 1.00 98.81 78 LEU A N 1
ATOM 578 C CA . LEU A 1 78 ? -6.494 2.125 3.265 1.00 98.81 78 LEU A CA 1
ATOM 579 C C . LEU A 1 78 ? -6.264 3.148 2.153 1.00 98.81 78 LEU A C 1
ATOM 581 O O . LEU A 1 78 ? -7.220 3.671 1.588 1.00 98.81 78 LEU A O 1
ATOM 585 N N . ILE A 1 79 ? -5.002 3.428 1.842 1.00 98.88 79 ILE A N 1
ATOM 586 C CA . ILE A 1 79 ? -4.591 4.445 0.870 1.00 98.88 79 ILE A CA 1
ATOM 587 C C . ILE A 1 79 ? -4.190 3.761 -0.433 1.00 98.88 79 ILE A C 1
ATOM 589 O O . ILE A 1 79 ? -3.344 2.875 -0.420 1.00 98.88 79 ILE A O 1
ATOM 593 N N . ALA A 1 80 ? -4.735 4.195 -1.565 1.00 98.81 80 ALA A N 1
ATOM 594 C CA . ALA A 1 80 ? -4.398 3.654 -2.878 1.00 98.81 80 ALA A CA 1
ATOM 595 C C . ALA A 1 80 ? -4.178 4.756 -3.936 1.00 98.81 80 ALA A C 1
ATOM 597 O O . ALA A 1 80 ? -4.644 5.891 -3.773 1.00 98.81 80 ALA A O 1
ATOM 598 N N . PRO A 1 81 ? -3.448 4.467 -5.027 1.00 98.56 81 PRO A N 1
ATOM 599 C CA . PRO A 1 81 ? -3.454 5.313 -6.217 1.00 98.56 81 PRO A CA 1
ATOM 600 C C . PRO A 1 81 ? -4.798 5.242 -6.946 1.00 98.56 81 PRO A C 1
ATOM 602 O O . PRO A 1 81 ? -5.570 4.308 -6.743 1.00 98.56 81 PRO A O 1
ATOM 605 N N . SER A 1 82 ? -5.050 6.212 -7.831 1.00 97.88 82 SER A N 1
ATOM 606 C CA . SER A 1 82 ? -6.123 6.115 -8.824 1.00 97.88 82 SER A CA 1
ATOM 607 C C . SER A 1 82 ? -5.547 5.831 -10.213 1.00 97.88 82 SER A C 1
ATOM 609 O O . SER A 1 82 ? -4.856 6.672 -10.793 1.00 97.88 82 SER A O 1
ATOM 611 N N . HIS A 1 83 ? -5.822 4.640 -10.742 1.00 97.12 83 HIS A N 1
ATOM 612 C CA . HIS A 1 83 ? -5.351 4.177 -12.048 1.00 97.12 83 HIS A CA 1
ATOM 613 C C . HIS A 1 83 ? -6.286 4.582 -13.184 1.00 97.12 83 HIS A C 1
ATOM 615 O O . HIS A 1 83 ? -5.834 4.937 -14.272 1.00 97.12 83 HIS A O 1
ATOM 621 N N . TYR A 1 84 ? -7.595 4.523 -12.934 1.00 96.50 84 TYR A N 1
ATOM 622 C CA . TYR A 1 84 ? -8.612 4.713 -13.970 1.00 96.50 84 TYR A CA 1
ATOM 623 C C . TYR A 1 84 ? -9.090 6.157 -14.093 1.00 96.50 84 TYR A C 1
ATOM 625 O O . TYR A 1 84 ? -9.627 6.541 -15.132 1.00 96.50 84 TYR A O 1
ATOM 633 N N . GLN A 1 85 ? -8.912 6.966 -13.045 1.00 97.25 85 GLN A N 1
ATOM 634 C CA . GLN A 1 85 ? -9.371 8.350 -13.018 1.00 97.25 85 GLN A CA 1
ATOM 635 C C . GLN A 1 85 ? -8.253 9.285 -12.575 1.00 97.25 85 GLN A C 1
ATOM 637 O O . GLN A 1 85 ? -7.500 9.021 -11.643 1.00 97.25 85 GLN A O 1
ATOM 642 N N . LEU A 1 86 ? -8.140 10.416 -13.266 1.00 96.56 86 LEU A N 1
ATOM 643 C CA . LEU A 1 86 ? -7.153 11.426 -12.927 1.00 96.56 86 LEU A CA 1
ATOM 644 C C . LEU A 1 86 ? -7.677 12.306 -11.792 1.00 96.56 86 LEU A C 1
ATOM 646 O O . LEU A 1 86 ? -8.4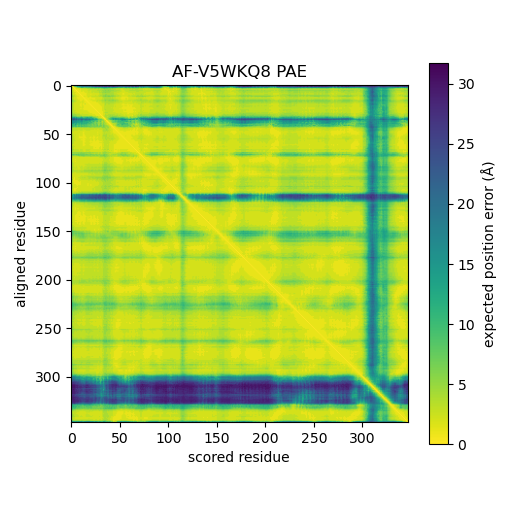74 13.214 -12.020 1.00 96.56 86 LEU A O 1
ATOM 650 N N . LEU A 1 87 ? -7.180 12.062 -10.584 1.00 97.44 87 LEU A N 1
ATOM 651 C CA . LEU A 1 87 ? -7.433 12.903 -9.417 1.00 97.44 87 LEU A CA 1
ATOM 652 C C . LEU A 1 87 ? -6.305 13.930 -9.265 1.00 97.44 87 LEU A C 1
ATOM 654 O O . LEU A 1 87 ? -5.128 13.606 -9.431 1.00 97.44 87 LEU A O 1
ATOM 658 N N . ARG A 1 88 ? -6.655 15.184 -8.979 1.00 96.38 88 ARG A N 1
ATOM 659 C CA . ARG A 1 88 ? -5.719 16.306 -8.802 1.00 96.38 88 ARG A CA 1
ATOM 660 C C . ARG A 1 88 ? -6.107 17.086 -7.557 1.00 96.38 88 ARG A C 1
ATOM 662 O O . ARG A 1 88 ? -7.282 17.127 -7.220 1.00 96.38 88 ARG A O 1
ATOM 669 N N . GLY A 1 89 ? -5.137 17.744 -6.938 1.00 95.50 89 GLY A N 1
ATOM 670 C CA . GLY A 1 89 ? -5.354 18.528 -5.726 1.00 95.50 89 GLY A CA 1
ATOM 671 C C . GLY A 1 89 ? -4.356 18.159 -4.641 1.00 95.50 89 GLY A C 1
ATOM 672 O O . GLY A 1 89 ? -3.314 17.557 -4.921 1.00 95.50 89 GLY A O 1
ATOM 673 N N . TYR A 1 90 ? -4.690 18.546 -3.417 1.00 96.75 90 TYR A N 1
ATOM 674 C CA . TYR A 1 90 ? -3.859 18.378 -2.226 1.00 96.75 90 TYR A CA 1
ATOM 675 C C . TYR A 1 90 ? -4.527 17.464 -1.187 1.00 96.75 90 TYR A C 1
ATOM 677 O O . TYR A 1 90 ? -3.972 17.220 -0.122 1.00 96.75 90 TYR A O 1
ATOM 685 N N . GLU A 1 91 ? -5.717 16.956 -1.490 1.00 95.94 91 GLU A N 1
ATOM 686 C CA . GLU A 1 91 ? -6.564 16.177 -0.598 1.00 95.94 91 GLU A CA 1
ATOM 687 C C . GLU A 1 91 ? -6.637 14.708 -1.015 1.00 95.94 91 GLU A C 1
ATOM 689 O O . GLU A 1 91 ? -6.498 14.364 -2.193 1.00 95.94 91 GLU A O 1
ATOM 694 N N . PHE A 1 92 ? -6.907 13.832 -0.047 1.00 98.00 92 PHE A N 1
ATOM 695 C CA . PHE A 1 92 ? -7.372 12.480 -0.350 1.00 98.00 92 PHE A CA 1
ATOM 696 C C . PHE A 1 92 ? -8.822 12.493 -0.836 1.00 98.00 92 PHE A C 1
ATOM 698 O O . PHE A 1 92 ? -9.622 13.339 -0.441 1.00 98.00 92 PHE A O 1
ATOM 705 N N . PHE A 1 93 ? -9.185 11.498 -1.638 1.00 97.50 93 PHE A N 1
ATOM 706 C CA . PHE A 1 93 ? -10.538 11.308 -2.158 1.00 97.50 93 PHE A CA 1
ATOM 707 C C . PHE A 1 93 ? -11.157 10.040 -1.580 1.00 97.50 93 PHE A C 1
ATOM 709 O O . PHE A 1 93 ? -10.456 9.068 -1.317 1.00 97.50 93 PHE A O 1
ATOM 716 N N . SER A 1 94 ? -12.478 10.017 -1.420 1.00 96.62 94 SER A N 1
ATOM 717 C CA . SER A 1 94 ? -13.192 8.819 -0.962 1.00 96.62 94 SER A CA 1
ATOM 718 C C . SER A 1 94 ? -14.555 8.675 -1.648 1.00 96.62 94 SER A C 1
ATOM 720 O O . SER A 1 94 ? -14.844 9.373 -2.616 1.00 96.62 94 SER A O 1
ATOM 722 N N . ALA A 1 95 ? -15.395 7.751 -1.190 1.00 94.50 95 ALA A N 1
ATOM 723 C CA . ALA A 1 95 ? -16.710 7.465 -1.761 1.00 94.50 95 ALA A CA 1
ATOM 724 C C . ALA A 1 95 ? -17.755 7.246 -0.670 1.00 94.50 95 ALA A C 1
ATOM 726 O O . ALA A 1 95 ? -17.445 6.721 0.398 1.00 94.50 95 ALA A O 1
ATOM 727 N N . ASP A 1 96 ? -19.009 7.610 -0.939 1.00 92.31 96 ASP A N 1
ATOM 728 C CA . ASP A 1 96 ? -20.081 7.536 0.053 1.00 92.31 96 ASP A CA 1
ATOM 729 C C . ASP A 1 96 ? -20.677 6.124 0.169 1.00 92.31 96 ASP A C 1
ATOM 731 O O . ASP A 1 96 ? -21.813 5.848 -0.222 1.00 92.31 96 ASP A O 1
ATOM 735 N N . ILE A 1 97 ? -19.883 5.206 0.717 1.00 94.19 97 ILE A N 1
ATOM 736 C CA . ILE A 1 97 ? -20.225 3.790 0.892 1.00 94.19 97 ILE A CA 1
ATOM 737 C C . ILE A 1 97 ? -20.315 3.414 2.376 1.00 94.19 97 ILE A C 1
ATOM 739 O O . ILE A 1 97 ? -19.716 4.050 3.247 1.00 94.19 97 ILE A O 1
ATOM 743 N N . SER A 1 98 ? -21.121 2.397 2.685 1.00 95.06 98 SER A N 1
ATOM 744 C CA . SER A 1 98 ? -21.307 1.902 4.059 1.00 95.06 98 SER A CA 1
ATOM 745 C C . SER A 1 98 ? -20.434 0.692 4.379 1.00 95.06 98 SER A C 1
ATOM 747 O O . SER A 1 98 ? -20.072 0.486 5.540 1.00 95.06 98 SER A O 1
ATOM 749 N N . SER A 1 99 ? -20.064 -0.076 3.359 1.00 96.44 99 SER A N 1
ATOM 750 C CA . SER A 1 99 ? -19.182 -1.231 3.471 1.00 96.44 99 SER A CA 1
ATOM 751 C C . SER A 1 99 ? -18.528 -1.571 2.135 1.00 96.44 99 SER A C 1
ATOM 753 O O . SER A 1 99 ? -19.008 -1.177 1.071 1.00 96.44 99 SER A O 1
ATOM 755 N N . MET A 1 100 ? -17.449 -2.339 2.208 1.00 97.12 100 MET A N 1
ATOM 756 C CA . MET A 1 100 ? -16.801 -2.992 1.074 1.00 97.12 100 MET A CA 1
ATOM 757 C C . MET A 1 100 ? -16.938 -4.500 1.246 1.00 97.12 100 MET A C 1
ATOM 759 O O . MET A 1 100 ? -16.741 -5.010 2.349 1.00 97.12 100 MET A O 1
ATOM 763 N N . GLU A 1 101 ? -17.299 -5.209 0.184 1.00 96.94 101 GLU A N 1
ATOM 764 C CA . GLU A 1 101 ? -17.240 -6.668 0.194 1.00 96.94 101 GLU A CA 1
ATOM 765 C C . GLU A 1 101 ? -15.785 -7.130 0.317 1.00 96.94 101 GLU A C 1
ATOM 767 O O . GLU A 1 101 ? -14.864 -6.489 -0.187 1.00 96.94 101 GLU A O 1
ATOM 772 N N . THR A 1 102 ? -15.580 -8.258 0.989 1.00 96.56 102 THR A N 1
ATOM 773 C CA . THR A 1 102 ? -14.328 -9.020 0.959 1.00 96.56 102 THR A CA 1
ATOM 774 C C . THR A 1 102 ? -14.685 -10.497 0.787 1.00 96.56 102 THR A C 1
ATOM 776 O O . THR A 1 102 ? -15.810 -10.880 1.130 1.00 96.56 102 THR A O 1
ATOM 779 N N . PRO A 1 103 ? -13.756 -11.361 0.338 1.00 96.19 103 PRO A N 1
ATOM 780 C CA . PRO A 1 103 ? -13.998 -12.808 0.302 1.00 96.19 103 PRO A CA 1
ATOM 781 C C . PRO A 1 103 ? -14.391 -13.408 1.665 1.00 96.19 103 PRO A C 1
ATOM 783 O O . PRO A 1 103 ? -14.992 -14.473 1.722 1.00 96.19 103 PRO A O 1
ATOM 786 N N . TYR A 1 104 ? -14.093 -12.698 2.759 1.00 94.81 104 TYR A N 1
ATOM 787 C CA . TYR A 1 104 ? -14.341 -13.091 4.147 1.00 94.81 104 TYR A CA 1
ATOM 788 C C . TYR A 1 104 ? -15.544 -12.352 4.784 1.00 94.81 104 TYR A C 1
ATOM 790 O O . TYR A 1 104 ? -15.716 -12.321 6.011 1.00 94.81 104 TYR A O 1
ATOM 798 N N . GLY A 1 105 ? -16.387 -11.733 3.949 1.00 93.69 105 GLY A N 1
ATOM 799 C CA . GLY A 1 105 ? -17.571 -10.967 4.339 1.00 93.69 105 GLY A CA 1
ATOM 800 C C . GLY A 1 105 ? -17.370 -9.450 4.307 1.00 93.69 105 GLY A C 1
ATOM 801 O O . GLY A 1 105 ? -16.281 -8.941 4.042 1.00 93.69 105 GLY A O 1
ATOM 802 N N . ASN A 1 106 ? -18.446 -8.707 4.561 1.00 95.50 106 ASN A N 1
ATOM 803 C CA . ASN A 1 106 ? -18.452 -7.253 4.404 1.00 95.50 106 ASN A CA 1
ATOM 804 C C . ASN A 1 106 ? -17.652 -6.547 5.501 1.00 95.50 106 ASN A C 1
ATOM 806 O O . ASN A 1 106 ? -17.884 -6.761 6.691 1.00 95.50 106 ASN A O 1
ATOM 810 N N . LEU A 1 107 ? -16.776 -5.633 5.091 1.00 95.81 107 LEU A N 1
ATOM 811 C CA . LEU A 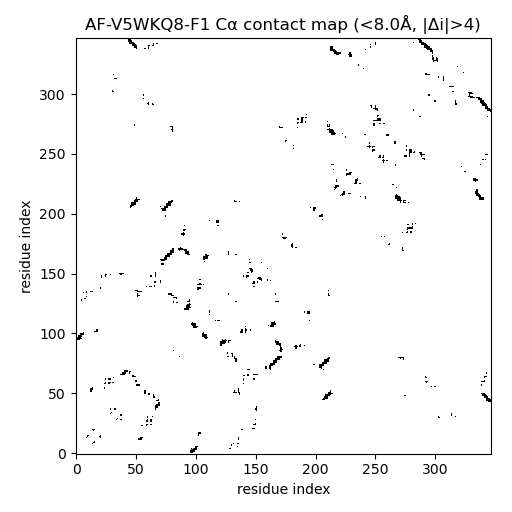1 107 ? -16.020 -4.754 5.971 1.00 95.81 107 LEU A CA 1
ATOM 812 C C . LEU A 1 107 ? -16.683 -3.379 6.035 1.00 95.81 107 LEU A C 1
ATOM 814 O O . LEU A 1 107 ? -16.907 -2.721 5.017 1.00 95.81 107 LEU A O 1
ATOM 818 N N . ARG A 1 108 ? -17.016 -2.934 7.247 1.00 96.50 108 ARG A N 1
ATOM 819 C CA . ARG A 1 108 ? -17.709 -1.663 7.477 1.00 96.50 108 ARG A CA 1
ATOM 820 C C . ARG A 1 108 ? -16.811 -0.472 7.144 1.00 96.50 108 ARG A C 1
ATOM 822 O O . ARG A 1 108 ? -15.718 -0.348 7.693 1.00 96.50 108 ARG A O 1
ATOM 829 N N . VAL A 1 109 ? -17.332 0.458 6.343 1.00 96.06 109 VAL A N 1
ATOM 830 C CA . VAL A 1 109 ? -16.662 1.721 6.019 1.00 96.06 109 VAL A CA 1
ATOM 831 C C . VAL A 1 109 ? -17.103 2.837 6.965 1.00 96.06 109 VAL A C 1
ATOM 833 O O . VAL A 1 109 ? -18.295 3.050 7.218 1.00 96.06 109 VAL A O 1
ATOM 836 N N . GLN A 1 110 ? -16.133 3.577 7.497 1.00 94.00 110 GLN A N 1
ATOM 837 C CA . GLN A 1 110 ? -16.361 4.705 8.391 1.00 94.00 110 GLN A CA 1
ATOM 838 C C . GLN A 1 110 ? -15.496 5.902 7.986 1.00 94.00 110 GLN A C 1
ATOM 840 O O . GLN A 1 110 ? -14.374 6.034 8.437 1.00 94.00 110 GLN A O 1
ATOM 845 N N . LEU A 1 111 ? -16.069 6.810 7.199 1.00 91.00 111 LEU A N 1
ATOM 846 C CA . LEU A 1 111 ? -15.450 8.097 6.863 1.00 91.00 111 LEU A CA 1
ATOM 847 C C . LEU A 1 111 ? -15.562 9.117 8.014 1.00 91.00 111 LEU A C 1
ATOM 849 O O . LEU A 1 111 ? -16.449 8.965 8.870 1.00 91.00 111 LEU A O 1
ATOM 853 N N . PRO A 1 112 ? -14.763 10.202 8.014 1.00 84.75 112 PRO A N 1
ATOM 854 C CA . PRO A 1 112 ? -15.028 11.367 8.853 1.00 84.75 112 PRO A CA 1
ATOM 855 C C . PRO A 1 112 ? -16.420 11.934 8.530 1.00 84.75 112 PRO A C 1
ATOM 857 O O . PRO A 1 112 ? -16.747 12.231 7.383 1.00 84.75 112 PRO A O 1
ATOM 860 N N . ARG A 1 113 ? -17.289 12.036 9.545 1.00 68.81 113 ARG A N 1
ATOM 861 C CA . ARG A 1 113 ? -18.689 12.495 9.398 1.00 68.81 113 ARG A CA 1
ATOM 862 C C . ARG A 1 113 ? -19.012 13.765 10.185 1.00 68.81 113 ARG A C 1
ATOM 864 O O . ARG A 1 113 ? -20.159 14.200 10.163 1.00 68.81 113 ARG A O 1
ATOM 871 N N . ASN A 1 114 ? -18.048 14.349 10.896 1.00 57.19 114 ASN A N 1
ATOM 872 C CA . ASN A 1 114 ? -18.344 15.479 11.771 1.00 57.19 114 ASN A CA 1
ATOM 873 C C . ASN A 1 114 ? -18.537 16.769 10.958 1.00 57.19 114 ASN A C 1
ATOM 875 O O . ASN A 1 114 ? -17.630 17.152 10.218 1.00 57.19 114 ASN A O 1
ATOM 879 N N . PRO A 1 115 ? -19.654 17.499 11.153 1.00 48.28 115 PRO A N 1
ATOM 880 C CA . PRO A 1 115 ? -19.869 18.812 10.551 1.00 48.28 115 PRO A CA 1
ATOM 881 C C . PRO A 1 115 ? -18.786 19.858 10.885 1.00 48.28 115 PRO A C 1
ATOM 883 O O . PRO A 1 115 ? -18.687 20.846 10.166 1.00 48.28 115 PRO A O 1
ATOM 886 N N . GLY A 1 116 ? -17.939 19.612 11.893 1.00 52.03 116 GLY A N 1
ATOM 887 C CA . GLY A 1 116 ? -16.756 20.415 12.238 1.00 52.03 116 GLY A CA 1
ATOM 888 C C . GLY A 1 116 ? -15.443 19.624 12.329 1.00 52.03 116 GLY A C 1
ATOM 889 O O . GLY A 1 116 ? -14.548 20.050 13.046 1.00 52.03 116 GLY A O 1
ATOM 890 N N . GLY A 1 117 ? -15.343 18.451 11.687 1.00 59.25 117 GLY A N 1
ATOM 891 C CA . GLY A 1 117 ? -14.064 17.732 11.579 1.00 59.25 117 GLY A CA 1
ATOM 892 C C . GLY A 1 117 ? -13.067 18.505 10.713 1.00 59.25 117 GLY A C 1
ATOM 893 O O . GLY A 1 117 ? -13.484 19.167 9.758 1.00 59.25 117 GLY A O 1
ATOM 894 N N . LEU A 1 118 ? -11.778 18.415 11.049 1.00 65.06 118 LEU A N 1
ATOM 895 C CA . LEU A 1 118 ? -10.702 19.111 10.332 1.00 65.06 118 LEU A CA 1
ATOM 896 C C . LEU A 1 118 ? -10.467 18.501 8.944 1.00 65.06 118 LEU A C 1
ATOM 898 O O . LEU A 1 118 ? -10.085 19.204 8.011 1.00 65.06 118 LEU A O 1
ATOM 902 N N . VAL A 1 119 ? -10.770 17.206 8.792 1.00 77.19 119 VAL A N 1
ATOM 903 C CA . VAL A 1 119 ? -10.541 16.450 7.559 1.00 77.19 119 VAL A CA 1
ATOM 904 C C . VAL A 1 119 ? -11.859 16.098 6.867 1.00 77.19 119 VAL A C 1
ATOM 906 O O . VAL A 1 119 ? -12.757 15.479 7.446 1.00 77.19 119 VAL A O 1
ATOM 909 N N . ARG A 1 120 ? -11.965 16.471 5.588 1.00 81.62 120 ARG A N 1
ATOM 910 C CA . ARG A 1 120 ? -13.060 16.097 4.685 1.00 81.62 120 ARG A CA 1
ATOM 911 C C . ARG A 1 120 ? -12.489 15.691 3.336 1.00 81.62 120 ARG A C 1
ATOM 913 O O . ARG A 1 120 ? -11.636 16.386 2.798 1.00 81.62 120 ARG A O 1
ATOM 920 N N . TYR A 1 121 ? -13.017 14.610 2.776 1.00 89.38 121 TYR A N 1
ATOM 921 C CA . TYR A 1 121 ? -12.596 14.115 1.469 1.00 89.38 121 TYR A CA 1
ATOM 922 C C . TYR A 1 121 ? -13.605 14.514 0.397 1.00 89.38 121 TYR A C 1
ATOM 924 O O . TYR A 1 121 ? -14.805 14.264 0.579 1.00 89.38 121 TYR A O 1
ATOM 932 N N . PRO A 1 122 ? -13.163 15.085 -0.735 1.00 93.38 122 PRO A N 1
ATOM 933 C CA . PRO A 1 122 ? -13.991 15.141 -1.924 1.00 93.38 122 PRO A CA 1
ATOM 934 C C . PRO A 1 122 ? -14.449 13.730 -2.313 1.00 93.38 122 PRO A C 1
ATOM 936 O O . PRO A 1 122 ? -13.682 12.761 -2.264 1.00 93.38 122 PRO A O 1
ATOM 939 N N . LEU A 1 123 ? -15.723 13.609 -2.690 1.00 92.44 123 LEU A N 1
ATOM 940 C CA . LEU A 1 123 ? -16.295 12.331 -3.094 1.00 92.44 123 LEU A CA 1
ATOM 941 C C . LEU A 1 123 ? -15.996 12.060 -4.570 1.00 92.44 123 LEU A C 1
ATOM 943 O O . LEU A 1 123 ? -16.470 12.772 -5.452 1.00 92.44 123 LEU A O 1
ATOM 947 N N . ALA A 1 124 ? -15.255 10.990 -4.830 1.00 94.50 124 ALA A N 1
ATOM 948 C CA . ALA A 1 124 ? -14.944 10.460 -6.148 1.00 94.50 124 ALA A CA 1
ATOM 949 C C . ALA A 1 124 ? -15.521 9.040 -6.271 1.00 94.50 124 ALA A C 1
ATOM 951 O O . ALA A 1 124 ? -14.787 8.059 -6.375 1.00 94.50 124 ALA A O 1
ATOM 952 N N . GLN A 1 125 ? -16.857 8.938 -6.235 1.00 94.81 125 GLN A N 1
ATOM 953 C CA . GLN A 1 125 ? -17.590 7.666 -6.141 1.00 94.81 125 GLN A CA 1
ATOM 954 C C . GLN A 1 125 ? -17.090 6.618 -7.143 1.00 94.81 125 GLN A C 1
ATOM 956 O O . GLN A 1 125 ? -16.636 5.549 -6.743 1.00 94.81 125 GLN A O 1
ATOM 961 N N . ARG A 1 126 ? -17.096 6.961 -8.438 1.00 95.12 126 ARG A N 1
ATOM 962 C CA . ARG A 1 126 ? -16.649 6.053 -9.503 1.00 95.12 126 ARG A CA 1
ATOM 963 C C . ARG A 1 126 ? -15.170 5.690 -9.371 1.00 95.12 126 ARG A C 1
ATOM 965 O O . ARG A 1 126 ? -14.805 4.557 -9.644 1.00 95.12 126 ARG A O 1
ATOM 972 N N . ALA A 1 127 ? -14.323 6.632 -8.942 1.00 96.69 127 ALA A N 1
ATOM 973 C CA . ALA A 1 127 ? -12.892 6.375 -8.812 1.00 96.69 127 ALA A CA 1
ATOM 974 C C . ALA A 1 127 ? -12.641 5.276 -7.774 1.00 96.69 127 ALA A C 1
ATOM 976 O O . ALA A 1 127 ? -11.918 4.333 -8.059 1.00 96.69 127 ALA A O 1
ATOM 977 N N . VAL A 1 128 ? -13.296 5.339 -6.610 1.00 96.88 128 VAL A N 1
ATOM 978 C CA . VAL A 1 128 ? -13.181 4.297 -5.572 1.00 96.88 128 VAL A CA 1
ATOM 979 C C . VAL A 1 128 ? -13.845 2.987 -5.999 1.00 96.88 128 VAL A C 1
ATOM 981 O O . VAL A 1 128 ? -13.334 1.906 -5.704 1.00 96.88 128 VAL A O 1
ATOM 984 N N . GLU A 1 129 ? -14.996 3.053 -6.669 1.00 95.25 129 GLU A N 1
ATOM 985 C CA . GLU A 1 129 ? -15.720 1.861 -7.120 1.00 95.25 129 GLU A CA 1
ATOM 986 C C . GLU A 1 129 ? -14.953 1.068 -8.177 1.00 95.25 129 GLU A C 1
ATOM 988 O O . GLU A 1 129 ? -15.038 -0.158 -8.178 1.00 95.25 129 GLU A O 1
ATOM 993 N N . ASP A 1 130 ? -14.248 1.733 -9.088 1.00 95.88 130 ASP A N 1
ATOM 994 C CA . ASP A 1 130 ? -13.521 1.084 -10.184 1.00 95.88 130 ASP A CA 1
ATOM 995 C C . ASP A 1 130 ? -12.084 0.699 -9.803 1.00 95.88 130 ASP A C 1
ATOM 997 O O . ASP A 1 130 ? -11.499 -0.164 -10.451 1.00 95.88 130 ASP A O 1
ATOM 1001 N N . GLU A 1 131 ? -11.511 1.293 -8.750 1.00 98.00 131 GLU A N 1
ATOM 1002 C CA . GLU A 1 131 ? -10.097 1.111 -8.408 1.00 98.00 131 GLU A CA 1
ATOM 1003 C C . GLU A 1 131 ? -9.763 -0.303 -7.914 1.00 98.00 131 GLU A C 1
ATOM 1005 O O . GLU A 1 131 ? -10.301 -0.768 -6.904 1.00 98.00 131 GLU A O 1
ATOM 1010 N N . HIS A 1 132 ? -8.814 -0.964 -8.583 1.00 98.12 132 HIS A N 1
ATOM 1011 C CA . HIS A 1 132 ? -8.350 -2.300 -8.208 1.00 98.12 132 HIS A CA 1
ATOM 1012 C C . HIS A 1 132 ? -7.348 -2.255 -7.058 1.00 98.12 132 HIS A C 1
ATOM 1014 O O . HIS A 1 132 ? -7.335 -3.165 -6.235 1.00 98.12 132 HIS A O 1
ATOM 1020 N N . ALA A 1 133 ? -6.548 -1.192 -6.947 1.00 98.38 133 ALA A N 1
ATOM 1021 C CA . ALA A 1 133 ? -5.514 -1.085 -5.922 1.00 98.38 133 ALA A CA 1
ATOM 1022 C C . ALA A 1 133 ? -6.079 -1.079 -4.490 1.00 98.38 133 ALA A C 1
ATOM 1024 O O . ALA A 1 133 ? -5.388 -1.465 -3.549 1.00 98.38 133 ALA A O 1
ATOM 1025 N N . ILE A 1 134 ? -7.344 -0.687 -4.311 1.00 98.31 134 ILE A N 1
ATOM 1026 C CA . ILE A 1 134 ? -8.067 -0.875 -3.048 1.00 98.31 134 ILE A CA 1
ATOM 1027 C C . ILE A 1 134 ? -8.446 -2.348 -2.872 1.00 98.31 134 ILE A C 1
ATOM 1029 O O . ILE A 1 134 ? -8.160 -2.950 -1.839 1.00 98.31 134 ILE A O 1
ATOM 1033 N N . GLU A 1 135 ? -9.110 -2.927 -3.875 1.00 98.50 135 GLU A N 1
ATOM 1034 C CA . GLU A 1 135 ? -9.692 -4.263 -3.771 1.00 98.50 135 GLU A CA 1
ATOM 1035 C C . GLU A 1 135 ? -8.646 -5.360 -3.590 1.00 98.50 135 GLU A C 1
ATOM 1037 O O . GLU A 1 135 ? -8.875 -6.288 -2.825 1.00 98.50 135 GLU A O 1
ATOM 1042 N N . LEU A 1 136 ? -7.487 -5.250 -4.237 1.00 98.50 136 LEU A N 1
ATOM 1043 C CA . LEU A 1 136 ? -6.455 -6.290 -4.204 1.00 98.50 136 LEU A CA 1
ATOM 1044 C C . LEU A 1 136 ? -5.728 -6.406 -2.858 1.00 98.50 136 LEU A C 1
ATOM 1046 O O . LEU A 1 136 ? -5.000 -7.375 -2.645 1.00 98.50 136 LEU A O 1
ATOM 1050 N N . LEU A 1 137 ? -5.990 -5.489 -1.921 1.00 98.62 137 LEU A N 1
ATOM 1051 C CA . LEU A 1 137 ? -5.598 -5.632 -0.518 1.00 98.62 137 LEU A CA 1
ATOM 1052 C C . LEU A 1 137 ? -6.718 -6.211 0.368 1.00 98.62 137 LEU A C 1
ATOM 1054 O O . LEU A 1 137 ? -6.439 -6.698 1.464 1.00 98.62 137 LEU A O 1
ATOM 1058 N N . LEU A 1 138 ? -7.981 -6.206 -0.081 1.00 98.38 138 LEU A N 1
ATOM 1059 C CA . LEU A 1 138 ? -9.124 -6.669 0.717 1.00 98.38 138 LEU A CA 1
ATOM 1060 C C . LEU A 1 138 ? -9.094 -8.168 1.061 1.00 98.38 138 LEU A C 1
ATOM 1062 O O . LEU A 1 138 ? -9.507 -8.487 2.177 1.00 98.38 138 LEU A O 1
ATOM 1066 N N . PRO A 1 139 ? -8.600 -9.096 0.211 1.00 98.38 139 PRO A N 1
ATOM 1067 C CA . PRO A 1 139 ? -8.434 -10.491 0.612 1.00 98.38 139 PRO A CA 1
ATOM 1068 C C . PRO A 1 139 ? -7.486 -10.649 1.807 1.00 98.38 139 PRO A C 1
ATOM 1070 O O . PRO A 1 139 ? -7.857 -11.282 2.791 1.00 98.38 139 PRO A O 1
ATOM 1073 N N . GLY A 1 140 ? -6.299 -10.031 1.758 1.00 98.00 140 GLY A N 1
ATOM 1074 C CA . GLY A 1 140 ? -5.314 -10.103 2.842 1.00 98.00 140 GLY A CA 1
ATOM 1075 C C . GLY A 1 140 ? -5.795 -9.410 4.120 1.00 98.00 140 GLY A C 1
ATOM 1076 O O . GLY A 1 140 ? -5.683 -9.970 5.210 1.00 98.00 140 GLY A O 1
ATOM 1077 N N . ILE A 1 141 ? -6.406 -8.225 3.995 1.00 97.88 141 ILE A N 1
ATOM 1078 C CA . ILE A 1 141 ? -6.995 -7.495 5.129 1.00 97.88 141 ILE A CA 1
ATOM 1079 C C . ILE A 1 141 ? -8.153 -8.291 5.749 1.00 97.88 141 ILE A C 1
ATOM 1081 O O . ILE A 1 141 ? -8.219 -8.424 6.970 1.00 97.88 141 ILE A O 1
ATOM 1085 N N . GLY A 1 142 ? -9.053 -8.844 4.932 1.00 96.94 142 GLY A N 1
ATOM 1086 C CA . GLY A 1 142 ? -10.177 -9.662 5.391 1.00 96.94 142 GLY A CA 1
ATOM 1087 C C . GLY A 1 142 ? -9.715 -10.925 6.120 1.00 96.94 142 GLY A C 1
ATOM 1088 O O . GLY A 1 142 ? -10.203 -11.205 7.216 1.00 96.94 142 GLY A O 1
ATOM 1089 N N . ALA A 1 143 ? -8.718 -11.624 5.571 1.00 96.69 143 ALA A N 1
ATOM 1090 C CA . ALA A 1 143 ? -8.101 -12.783 6.210 1.00 96.69 143 ALA A CA 1
ATOM 1091 C C . ALA A 1 143 ? -7.459 -12.412 7.558 1.00 96.69 143 ALA A C 1
ATOM 1093 O O . ALA A 1 143 ? -7.687 -13.091 8.558 1.00 96.69 143 ALA A O 1
ATOM 1094 N N . LEU A 1 144 ? -6.724 -11.294 7.630 1.00 95.94 144 LEU A N 1
ATOM 1095 C CA . LEU A 1 144 ? -6.122 -10.804 8.876 1.00 95.94 144 LEU A CA 1
ATOM 1096 C C . LEU A 1 144 ? -7.177 -10.455 9.940 1.00 95.94 144 LEU A C 1
ATOM 1098 O O . LEU A 1 144 ? -6.986 -10.717 11.129 1.00 95.94 144 LEU A O 1
ATOM 1102 N N . ILE A 1 145 ? -8.292 -9.851 9.522 1.00 95.56 145 ILE A N 1
ATOM 1103 C CA . ILE A 1 145 ? -9.415 -9.504 10.400 1.00 95.56 145 ILE A CA 1
ATOM 1104 C C . ILE A 1 145 ? -10.078 -10.762 10.968 1.00 95.56 145 ILE A C 1
ATOM 1106 O O . ILE A 1 145 ? -10.388 -10.793 12.159 1.00 95.56 145 ILE A O 1
ATOM 1110 N N . ARG A 1 146 ? -10.298 -11.786 10.134 1.00 93.88 146 ARG A N 1
ATOM 1111 C CA . ARG A 1 146 ? -10.935 -13.044 10.551 1.00 93.88 146 ARG A CA 1
ATOM 1112 C C . ARG A 1 146 ? -9.999 -13.991 11.301 1.00 93.88 146 ARG A C 1
ATOM 1114 O O . ARG A 1 146 ? -10.494 -14.841 12.033 1.00 93.88 146 ARG A O 1
ATOM 1121 N N . GLY A 1 147 ? -8.685 -13.806 11.181 1.00 92.81 147 GLY A N 1
ATOM 1122 C CA . GLY A 1 147 ? -7.703 -14.730 11.744 1.00 92.81 147 GLY A CA 1
ATOM 1123 C C . GLY A 1 147 ? -7.446 -15.950 10.856 1.00 92.81 147 GLY A C 1
ATOM 1124 O O . GLY A 1 147 ? -7.198 -17.032 11.373 1.00 92.81 147 GLY A O 1
ATOM 1125 N N . GLU A 1 148 ? -7.538 -15.770 9.536 1.00 93.19 148 GLU A N 1
ATOM 1126 C CA . GLU A 1 148 ? -7.369 -16.815 8.510 1.00 93.19 148 GLU A CA 1
ATOM 1127 C C . GLU A 1 148 ? -5.976 -16.778 7.855 1.00 93.19 148 GLU A C 1
ATOM 1129 O O . GLU A 1 148 ? -5.622 -17.649 7.062 1.00 93.19 148 GLU A O 1
ATOM 1134 N N . LEU A 1 149 ? -5.151 -15.768 8.165 1.00 93.50 149 LEU A N 1
ATOM 1135 C CA . LEU A 1 149 ? -3.757 -15.766 7.721 1.00 93.50 149 LEU A CA 1
ATOM 1136 C C . LEU A 1 149 ? -2.942 -16.800 8.519 1.00 93.50 149 LEU A C 1
ATOM 1138 O O . LEU A 1 149 ? -3.179 -16.974 9.720 1.00 93.50 149 LEU A O 1
ATOM 1142 N N . PRO A 1 150 ? -1.926 -17.436 7.908 1.00 90.06 150 PRO A N 1
ATOM 1143 C CA . PRO A 1 150 ? -1.005 -18.316 8.617 1.00 90.06 150 PRO A CA 1
ATOM 1144 C C . PRO A 1 150 ? -0.449 -17.658 9.887 1.00 90.06 150 PRO A C 1
ATOM 1146 O O . PRO A 1 150 ? 0.038 -16.527 9.846 1.00 90.06 150 PRO A O 1
ATOM 1149 N N . GLY A 1 151 ? -0.535 -18.366 11.017 1.00 82.25 151 GLY A N 1
ATOM 1150 C CA . GLY A 1 151 ? -0.072 -17.883 12.326 1.00 82.25 151 GLY A CA 1
ATOM 1151 C C . GLY A 1 151 ? -1.022 -16.956 13.074 1.00 82.25 151 GLY A C 1
ATOM 1152 O O . GLY A 1 151 ? -0.688 -16.524 14.175 1.00 82.25 151 GLY A O 1
ATOM 1153 N N . THR A 1 152 ? -2.190 -16.646 12.513 1.00 86.38 152 THR A N 1
ATOM 1154 C CA . THR A 1 152 ? -3.219 -15.872 13.212 1.00 86.38 152 THR A CA 1
ATOM 1155 C C . THR A 1 152 ? -4.248 -16.794 13.865 1.00 86.38 152 THR A C 1
ATOM 1157 O O . THR A 1 152 ? -4.420 -17.942 13.462 1.00 86.38 152 THR A O 1
ATOM 1160 N N . ALA A 1 153 ? -4.887 -16.309 14.930 1.00 83.75 153 ALA A N 1
ATOM 1161 C CA . ALA A 1 153 ? -5.953 -17.030 15.613 1.00 83.75 153 ALA A CA 1
ATOM 1162 C C . ALA A 1 153 ? -7.322 -16.509 15.144 1.00 83.75 153 ALA A C 1
ATOM 1164 O O . ALA A 1 153 ? -7.475 -15.284 15.031 1.00 83.75 153 ALA A O 1
ATOM 1165 N N . PRO A 1 154 ? -8.318 -17.393 14.934 1.00 86.69 154 PRO A N 1
ATOM 1166 C CA . PRO A 1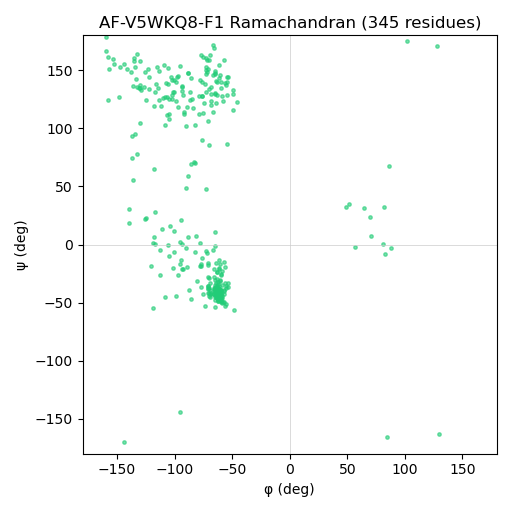 154 ? -9.678 -16.986 14.605 1.00 86.69 154 PRO A CA 1
ATOM 1167 C C . PRO A 1 154 ? -10.247 -16.007 15.631 1.00 86.69 154 PRO A C 1
ATOM 1169 O O . PRO A 1 154 ? -10.056 -16.176 16.839 1.00 86.69 154 PRO A O 1
ATOM 1172 N N . ARG A 1 155 ? -10.973 -14.994 15.153 1.00 88.19 155 ARG A N 1
ATOM 1173 C CA . ARG A 1 155 ? -11.576 -13.961 16.009 1.00 88.19 155 ARG A CA 1
ATOM 1174 C C . ARG A 1 155 ? -13.078 -14.129 16.156 1.00 88.19 155 ARG A C 1
ATOM 1176 O O . ARG A 1 155 ? -13.759 -14.615 15.255 1.00 88.19 155 ARG A O 1
ATOM 1183 N N . LYS A 1 156 ? -13.615 -13.669 17.285 1.00 89.44 156 LYS A N 1
ATOM 1184 C CA . LYS A 1 156 ? -15.061 -13.626 17.525 1.00 89.44 156 LYS A CA 1
ATOM 1185 C C . LYS A 1 156 ? -15.702 -12.519 16.689 1.00 89.44 156 LYS A C 1
ATOM 1187 O O . LYS A 1 156 ? -15.107 -11.462 16.472 1.00 89.44 156 LYS A O 1
ATOM 1192 N N . ASP A 1 157 ? -16.965 -12.703 16.310 1.00 87.62 157 ASP A N 1
ATOM 1193 C CA . ASP A 1 157 ? -17.714 -11.707 15.529 1.00 87.62 157 ASP A CA 1
ATOM 1194 C C . ASP A 1 157 ? -17.772 -10.329 16.204 1.00 87.62 157 ASP A C 1
ATOM 1196 O O . ASP A 1 157 ? -17.723 -9.302 15.525 1.00 87.62 157 ASP A O 1
ATOM 1200 N N . SER A 1 158 ? -17.807 -10.281 17.540 1.00 87.88 158 SER A N 1
ATOM 1201 C CA . SER A 1 158 ? -17.759 -9.025 18.296 1.00 87.88 158 SER A CA 1
ATOM 1202 C C . SER A 1 158 ? -16.463 -8.248 18.051 1.00 87.88 158 SER A C 1
ATOM 1204 O O . SER A 1 158 ? -16.504 -7.034 17.862 1.00 87.88 158 SER A O 1
ATOM 1206 N N . GLU A 1 159 ? -15.320 -8.934 17.990 1.00 89.00 159 GLU A N 1
ATOM 1207 C CA . GLU A 1 159 ? -14.017 -8.315 17.721 1.00 89.00 159 GLU A CA 1
ATOM 1208 C C . GLU A 1 159 ? -13.947 -7.823 16.275 1.00 89.00 159 GLU A C 1
ATOM 1210 O O . GLU A 1 159 ? -13.529 -6.696 16.018 1.00 89.00 159 GLU A O 1
ATOM 1215 N N . ILE A 1 160 ? -14.439 -8.628 15.334 1.00 91.31 160 ILE A N 1
ATOM 1216 C CA . ILE A 1 160 ? -14.480 -8.292 13.907 1.00 91.31 160 ILE A CA 1
ATOM 1217 C C . ILE A 1 160 ? -15.379 -7.075 13.655 1.00 91.31 160 ILE A C 1
ATOM 1219 O O . ILE A 1 160 ? -14.994 -6.161 12.930 1.00 91.31 160 ILE A O 1
ATOM 1223 N N . SER A 1 161 ? -16.540 -7.008 14.311 1.00 90.06 161 SER A N 1
ATOM 1224 C CA . SER A 1 161 ? -17.492 -5.896 14.180 1.00 90.06 161 SER A CA 1
ATOM 1225 C C . SER A 1 161 ? -16.964 -4.553 14.704 1.00 90.06 161 SER A C 1
ATOM 1227 O O . SER A 1 161 ? -17.462 -3.498 14.301 1.00 90.06 161 SER A O 1
ATOM 1229 N N . SER A 1 162 ? -15.946 -4.580 15.57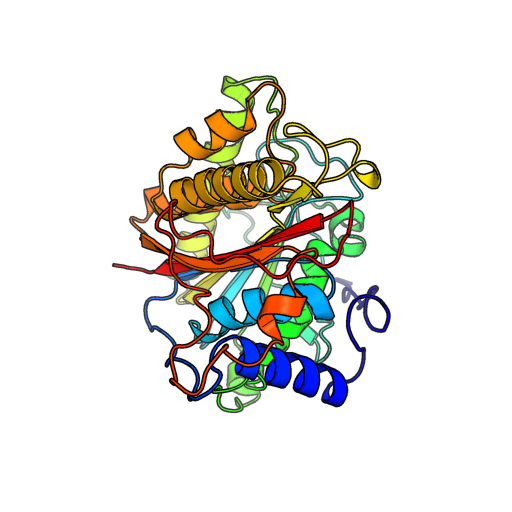5 1.00 92.25 162 SER A N 1
ATOM 1230 C CA . SER A 1 162 ? -15.275 -3.378 16.086 1.00 92.25 162 SER A CA 1
ATOM 1231 C C . SER A 1 162 ? -14.307 -2.757 15.073 1.00 92.25 162 SER A C 1
ATOM 1233 O O . SER A 1 162 ? -13.927 -1.592 15.209 1.00 92.25 162 SER A O 1
ATOM 1235 N N . ILE A 1 163 ? -13.927 -3.514 14.039 1.00 96.44 163 ILE A N 1
ATOM 1236 C CA . ILE A 1 163 ? -12.979 -3.078 13.021 1.00 96.44 163 ILE A CA 1
ATOM 1237 C C . ILE A 1 163 ? -13.729 -2.327 11.928 1.00 96.44 163 ILE A C 1
ATOM 1239 O O . ILE A 1 163 ? -14.750 -2.777 11.407 1.00 96.44 163 ILE A O 1
ATOM 1243 N N . THR A 1 164 ? -13.219 -1.153 11.571 1.00 97.12 164 THR A N 1
ATOM 1244 C CA . THR A 1 164 ? -13.756 -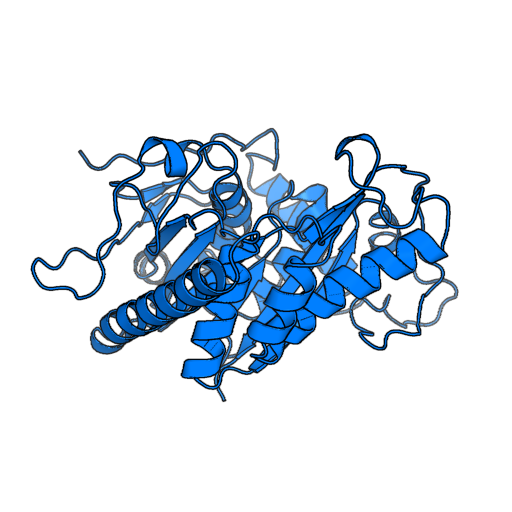0.362 10.459 1.00 97.12 164 THR A CA 1
ATOM 1245 C C . THR A 1 164 ? -12.645 0.060 9.515 1.00 97.12 164 THR A C 1
ATOM 1247 O O . THR A 1 164 ? -11.482 0.092 9.909 1.00 97.12 164 THR A O 1
ATOM 1250 N N . LEU A 1 165 ? -13.002 0.366 8.270 1.00 97.06 165 LEU A N 1
ATOM 1251 C CA . LEU A 1 165 ? -12.074 0.781 7.223 1.00 97.06 165 LEU A CA 1
ATOM 1252 C C . LEU A 1 165 ? -12.456 2.149 6.644 1.00 97.06 165 LEU A C 1
ATOM 1254 O O . LEU A 1 165 ? -13.626 2.530 6.608 1.00 97.06 165 LEU A O 1
ATOM 1258 N N . GLU A 1 166 ? -11.464 2.883 6.172 1.00 97.06 166 GLU A N 1
ATOM 1259 C CA . GLU A 1 166 ? -11.582 4.166 5.496 1.00 97.06 166 GLU A CA 1
ATOM 1260 C C . GLU A 1 166 ? -10.765 4.108 4.196 1.00 97.06 166 GLU A C 1
ATOM 1262 O O . GLU A 1 166 ? -9.534 4.111 4.254 1.00 97.06 166 GLU A O 1
ATOM 1267 N N . PRO A 1 167 ? -11.418 3.986 3.021 1.00 97.88 167 PRO A N 1
ATOM 1268 C CA . PRO A 1 167 ? -10.719 3.895 1.748 1.00 97.88 167 PRO A CA 1
ATOM 1269 C C . PRO A 1 167 ? -10.428 5.292 1.199 1.00 97.88 167 PRO A C 1
ATOM 1271 O O . PRO A 1 167 ? -11.348 6.089 0.991 1.00 97.88 167 PRO A O 1
ATOM 1274 N N . LEU A 1 168 ? -9.156 5.564 0.930 1.00 98.50 168 LEU A N 1
ATOM 1275 C CA . LEU A 1 168 ? -8.653 6.835 0.433 1.00 98.50 168 LEU A CA 1
ATOM 1276 C C . LEU A 1 168 ? -7.911 6.638 -0.889 1.00 98.50 168 LEU A C 1
ATOM 1278 O O . LEU A 1 168 ? -7.051 5.768 -1.013 1.00 98.50 168 LEU A O 1
ATOM 1282 N N . LEU A 1 169 ? -8.204 7.491 -1.865 1.00 98.75 169 LEU A N 1
ATOM 1283 C CA . LEU A 1 169 ? -7.422 7.623 -3.087 1.00 98.75 169 LEU A CA 1
ATOM 1284 C C . LEU A 1 169 ? -6.529 8.852 -3.014 1.00 98.75 169 LEU A C 1
ATOM 1286 O O . LEU A 1 169 ? -6.928 9.906 -2.517 1.00 98.75 169 LEU A O 1
ATOM 1290 N N . THR A 1 170 ? -5.325 8.712 -3.547 1.00 98.50 170 THR A N 1
ATOM 1291 C CA . THR A 1 170 ? -4.359 9.806 -3.653 1.00 98.50 170 THR A CA 1
ATOM 1292 C C . THR A 1 170 ? -4.537 10.588 -4.956 1.00 98.50 170 THR A C 1
ATOM 1294 O O . THR A 1 170 ? -4.894 10.007 -5.987 1.00 98.50 170 THR A O 1
ATOM 1297 N N . PRO A 1 171 ? -4.273 11.907 -4.949 1.00 97.81 171 PRO A N 1
ATOM 1298 C CA . PRO A 1 171 ? -4.142 12.666 -6.181 1.00 97.81 171 PRO A CA 1
ATOM 1299 C C . PRO A 1 171 ? -2.857 12.266 -6.915 1.00 97.81 171 PRO A C 1
ATOM 1301 O O . PRO A 1 171 ? -1.883 11.802 -6.319 1.00 97.81 171 PRO A O 1
ATOM 1304 N N . ARG A 1 172 ? -2.813 12.524 -8.223 1.00 97.38 172 ARG A N 1
ATOM 1305 C CA . ARG A 1 172 ? -1.567 12.459 -8.988 1.00 97.38 172 ARG A CA 1
ATOM 1306 C C . ARG A 1 172 ? -0.608 13.549 -8.499 1.00 97.38 172 ARG A C 1
ATOM 1308 O O . ARG A 1 172 ? -0.979 14.726 -8.459 1.00 97.38 172 ARG A O 1
ATOM 1315 N N . LEU A 1 173 ? 0.630 13.161 -8.190 1.00 96.50 173 LEU A N 1
ATOM 1316 C CA . LEU A 1 173 ? 1.699 14.115 -7.894 1.00 96.50 173 LEU A CA 1
ATOM 1317 C C . LEU A 1 173 ? 2.089 14.899 -9.149 1.00 96.50 173 LEU A C 1
ATOM 1319 O O . LEU A 1 173 ? 2.283 14.319 -10.221 1.00 96.50 173 LEU A O 1
ATOM 1323 N N . ASP A 1 174 ? 2.260 16.208 -9.001 1.00 95.00 174 ASP A N 1
ATOM 1324 C CA . ASP A 1 174 ? 2.823 17.068 -10.039 1.00 95.00 174 ASP A CA 1
ATOM 1325 C C . ASP A 1 174 ? 4.356 17.025 -10.002 1.00 95.00 174 ASP A C 1
ATOM 1327 O O . ASP A 1 174 ? 5.022 17.967 -9.582 1.00 95.00 174 ASP A O 1
ATOM 1331 N N . LEU A 1 175 ? 4.937 15.895 -10.418 1.00 93.50 175 LEU A N 1
ATOM 1332 C CA . LEU A 1 175 ? 6.391 15.686 -10.371 1.00 93.50 175 LEU A CA 1
ATOM 1333 C C . LEU A 1 175 ? 7.176 16.692 -11.236 1.00 93.50 175 LEU A C 1
ATOM 1335 O O . LEU A 1 175 ? 8.349 16.943 -10.959 1.00 93.50 175 LEU A O 1
ATOM 1339 N N . ALA A 1 176 ? 6.536 17.320 -12.228 1.00 92.06 176 ALA A N 1
ATOM 1340 C CA . ALA A 1 176 ? 7.154 18.363 -13.044 1.00 92.06 176 ALA A CA 1
ATOM 1341 C C . ALA A 1 176 ? 7.401 19.655 -12.241 1.00 92.06 176 ALA A C 1
ATOM 1343 O O . ALA A 1 176 ? 8.411 20.327 -12.450 1.00 92.06 176 ALA A O 1
ATOM 1344 N N . ASN A 1 177 ? 6.534 19.979 -11.277 1.00 94.00 177 ASN A N 1
ATOM 1345 C CA . ASN A 1 177 ? 6.657 21.163 -10.431 1.00 94.00 177 ASN A CA 1
ATOM 1346 C C . ASN A 1 177 ? 7.102 20.791 -9.004 1.00 94.00 177 ASN A C 1
ATOM 1348 O O . ASN A 1 177 ? 6.353 20.202 -8.225 1.00 94.00 177 ASN A O 1
ATOM 1352 N N . ARG A 1 178 ? 8.334 21.179 -8.639 1.00 90.75 178 ARG A N 1
ATOM 1353 C CA . ARG A 1 178 ? 8.949 20.831 -7.342 1.00 90.75 178 ARG A CA 1
ATOM 1354 C C . ARG A 1 178 ? 8.140 21.293 -6.150 1.00 90.75 178 ARG A C 1
ATOM 1356 O O . ARG A 1 178 ? 7.861 20.498 -5.253 1.00 90.75 178 ARG A O 1
ATOM 1363 N N . ASP A 1 179 ? 7.747 22.554 -6.167 1.00 95.31 179 ASP A N 1
ATOM 1364 C CA . ASP A 1 179 ? 7.055 23.159 -5.041 1.00 95.31 179 ASP A CA 1
ATOM 1365 C C . ASP A 1 179 ? 5.639 22.598 -4.918 1.00 95.31 179 ASP A C 1
ATOM 1367 O O . ASP A 1 179 ? 5.167 22.354 -3.807 1.00 95.31 179 ASP A O 1
ATOM 1371 N N . ALA A 1 180 ? 4.985 22.309 -6.049 1.00 96.50 180 ALA A N 1
ATOM 1372 C CA . ALA A 1 180 ? 3.668 21.687 -6.055 1.00 96.50 180 ALA A CA 1
ATOM 1373 C C . ALA A 1 180 ? 3.703 20.263 -5.484 1.00 96.50 180 ALA A C 1
ATOM 1375 O O . ALA A 1 180 ? 2.977 20.002 -4.524 1.00 96.50 180 ALA A O 1
ATOM 1376 N N . ALA A 1 181 ? 4.565 19.372 -5.993 1.00 97.00 181 ALA A N 1
ATOM 1377 C CA . ALA A 1 181 ? 4.675 18.000 -5.488 1.00 97.00 181 ALA A CA 1
ATOM 1378 C C . ALA A 1 181 ? 5.045 17.960 -4.000 1.00 97.00 181 ALA A C 1
ATOM 1380 O O . ALA A 1 181 ? 4.427 17.233 -3.220 1.00 97.00 181 ALA A O 1
ATOM 1381 N N . ARG A 1 182 ? 6.013 18.788 -3.582 1.00 98.06 182 ARG A N 1
ATOM 1382 C CA . ARG A 1 182 ? 6.410 18.884 -2.173 1.00 98.06 182 ARG A CA 1
ATOM 1383 C C . ARG A 1 182 ? 5.244 19.339 -1.299 1.00 98.06 182 ARG A C 1
ATOM 1385 O O . ARG A 1 182 ? 4.983 18.739 -0.257 1.00 98.06 182 ARG A O 1
ATOM 1392 N N . LYS A 1 183 ? 4.513 20.369 -1.731 1.00 98.31 183 LYS A N 1
ATOM 1393 C CA . LYS A 1 183 ? 3.333 20.870 -1.018 1.00 98.31 183 LYS A CA 1
ATOM 1394 C C . LYS A 1 183 ? 2.217 19.822 -0.950 1.00 98.31 183 LYS A C 1
ATOM 1396 O O . LYS A 1 183 ? 1.601 19.701 0.103 1.00 98.31 183 LYS A O 1
ATOM 1401 N N . GLN A 1 184 ? 1.987 19.046 -2.015 1.00 98.00 184 GLN A N 1
ATOM 1402 C CA . GLN A 1 184 ? 1.031 17.928 -2.009 1.00 98.00 184 GLN A CA 1
ATOM 1403 C C . GLN A 1 184 ? 1.367 16.912 -0.915 1.00 98.00 184 GLN A C 1
ATOM 1405 O O . GLN A 1 184 ? 0.502 16.573 -0.117 1.00 98.00 184 GLN A O 1
ATOM 1410 N N . ILE A 1 185 ? 2.623 16.475 -0.819 1.00 98.56 185 ILE A N 1
ATOM 1411 C CA . ILE A 1 185 ? 3.036 15.470 0.173 1.00 98.56 185 ILE A CA 1
ATOM 1412 C C . ILE A 1 185 ? 2.917 15.998 1.607 1.00 98.56 185 ILE A C 1
ATOM 1414 O O . ILE A 1 185 ? 2.428 15.285 2.483 1.00 98.56 185 ILE A O 1
ATOM 1418 N N . ILE A 1 186 ? 3.328 17.248 1.849 1.00 98.50 186 ILE A N 1
ATOM 1419 C CA . ILE A 1 186 ? 3.199 17.891 3.167 1.00 98.50 186 ILE A CA 1
ATOM 1420 C C . ILE A 1 186 ? 1.734 17.939 3.602 1.00 98.50 186 ILE A C 1
ATOM 1422 O O . ILE A 1 186 ? 1.425 17.605 4.744 1.00 98.50 186 ILE A O 1
ATOM 1426 N N . GLU A 1 187 ? 0.847 18.334 2.693 1.00 98.00 187 GLU A N 1
ATOM 1427 C CA . GLU A 1 187 ? -0.573 18.511 2.979 1.00 98.00 187 GLU A CA 1
ATOM 1428 C C . GLU A 1 187 ? -1.289 17.171 3.201 1.00 98.00 187 GLU A C 1
ATOM 1430 O O . GLU A 1 187 ? -2.019 17.018 4.178 1.00 98.00 187 GLU A O 1
ATOM 1435 N N . LEU A 1 188 ? -0.990 16.155 2.386 1.00 98.12 188 LEU A N 1
ATOM 1436 C CA . LEU A 1 188 ? -1.494 14.797 2.599 1.00 98.12 188 LEU A CA 1
ATOM 1437 C C . LEU A 1 188 ? -0.995 14.211 3.932 1.00 98.12 188 LEU A C 1
ATOM 1439 O O . LEU A 1 188 ? -1.778 13.630 4.681 1.00 98.12 188 LEU A O 1
ATOM 1443 N N . GLY A 1 189 ? 0.284 14.396 4.276 1.00 98.25 189 GLY A N 1
ATOM 1444 C CA . GLY A 1 189 ? 0.831 13.946 5.561 1.00 98.25 189 GLY A CA 1
ATOM 1445 C C . GLY A 1 189 ? 0.172 14.628 6.768 1.00 98.25 189 GLY A C 1
ATOM 1446 O O . GLY A 1 189 ? -0.131 13.959 7.755 1.00 98.25 189 GLY A O 1
ATOM 1447 N N . ARG A 1 190 ? -0.112 15.936 6.672 1.00 97.06 190 ARG A N 1
ATOM 1448 C CA . ARG A 1 190 ? -0.861 16.697 7.689 1.00 97.06 190 ARG A CA 1
ATOM 1449 C C . ARG A 1 190 ? -2.284 16.164 7.859 1.00 97.06 190 ARG A C 1
ATOM 1451 O O . ARG A 1 190 ? -2.714 15.943 8.984 1.00 97.06 190 ARG A O 1
ATOM 1458 N N . GLN A 1 191 ? -2.996 15.913 6.758 1.00 96.44 191 GLN A N 1
ATOM 1459 C CA . GLN A 1 191 ? -4.350 15.351 6.802 1.00 96.44 191 GLN A CA 1
ATOM 1460 C C . GLN A 1 191 ? -4.385 13.968 7.462 1.00 96.44 191 GLN A C 1
ATOM 1462 O O . GLN A 1 191 ? -5.328 13.678 8.197 1.00 96.44 191 GLN A O 1
ATOM 1467 N N . LEU A 1 192 ? -3.377 13.117 7.223 1.00 97.38 192 LEU A N 1
ATOM 1468 C CA . LEU A 1 192 ? -3.266 11.833 7.920 1.00 97.38 192 LEU A CA 1
ATOM 1469 C C . LEU A 1 192 ? -3.095 12.035 9.427 1.00 97.38 192 LEU A C 1
ATOM 1471 O O . LEU A 1 192 ? -3.834 11.421 10.192 1.00 97.38 192 LEU A O 1
ATOM 1475 N N . ASP A 1 193 ? -2.181 12.912 9.850 1.00 97.00 193 ASP A N 1
ATOM 1476 C CA . ASP A 1 193 ? -1.941 13.182 11.274 1.00 97.00 193 ASP A CA 1
ATOM 1477 C C . ASP A 1 193 ? -3.198 13.701 11.984 1.00 97.00 193 ASP A C 1
ATOM 1479 O O . ASP A 1 193 ? -3.605 13.159 13.010 1.00 97.00 193 ASP A O 1
ATOM 1483 N N . GLU A 1 194 ? -3.893 14.668 11.384 1.00 94.75 194 GLU A N 1
ATOM 1484 C CA . GLU A 1 194 ? -5.144 15.205 11.930 1.00 94.75 194 GLU A CA 1
ATOM 1485 C C . GLU A 1 194 ? -6.242 14.147 12.011 1.00 94.75 194 GLU A C 1
ATOM 1487 O O . GLU A 1 194 ? -6.914 14.016 13.038 1.00 94.75 194 GLU A O 1
ATOM 1492 N N . ARG A 1 195 ? -6.410 13.346 10.951 1.00 94.81 195 ARG A N 1
ATOM 1493 C CA . ARG A 1 195 ? -7.416 12.281 10.929 1.00 94.81 195 ARG A CA 1
ATOM 1494 C C . ARG A 1 195 ? -7.142 11.232 12.003 1.00 94.81 195 ARG A C 1
ATOM 1496 O O . ARG A 1 195 ? -8.076 10.744 12.642 1.00 94.81 195 ARG A O 1
ATOM 1503 N N . ILE A 1 196 ? -5.876 10.886 12.198 1.00 95.31 196 ILE A N 1
ATOM 1504 C CA . ILE A 1 196 ? -5.439 9.893 13.178 1.00 95.31 196 ILE A CA 1
ATOM 1505 C C . ILE A 1 196 ? -5.613 10.430 14.593 1.00 95.31 196 ILE A C 1
ATOM 1507 O O . ILE A 1 196 ? -6.206 9.732 15.412 1.00 95.31 196 ILE A O 1
ATOM 1511 N N . ALA A 1 197 ? -5.228 11.679 14.859 1.00 94.50 197 ALA A N 1
ATOM 1512 C CA . ALA A 1 197 ? -5.468 12.327 16.145 1.00 94.50 197 ALA A CA 1
ATOM 1513 C C . ALA A 1 197 ? -6.968 12.348 16.507 1.00 94.50 197 ALA A C 1
ATOM 1515 O O . ALA A 1 197 ? -7.344 12.060 17.645 1.00 94.50 197 ALA A O 1
ATOM 1516 N N . GLU A 1 198 ? -7.857 12.604 15.537 1.00 92.56 198 GLU A N 1
ATOM 1517 C CA . GLU A 1 198 ? -9.311 12.530 15.750 1.00 92.56 198 GLU A CA 1
ATOM 1518 C C . GLU A 1 198 ? -9.808 11.116 16.109 1.00 92.56 198 GLU A C 1
ATOM 1520 O O . GLU A 1 198 ? -10.786 10.975 16.852 1.00 92.56 198 GLU A O 1
ATOM 1525 N N . LEU A 1 199 ? -9.201 10.069 15.542 1.00 93.00 199 LEU A N 1
ATOM 1526 C CA . LEU A 1 199 ? -9.540 8.667 15.814 1.00 93.00 199 LEU A CA 1
ATOM 1527 C C . LEU A 1 199 ? -8.998 8.218 17.178 1.00 93.00 199 LEU A C 1
ATOM 1529 O O . LEU A 1 199 ? -9.731 7.590 17.948 1.00 93.00 199 LEU A O 1
ATOM 1533 N N . GLU A 1 200 ? -7.761 8.595 17.498 1.00 93.38 200 GLU A N 1
ATOM 1534 C CA . GLU A 1 200 ? -7.098 8.340 18.781 1.00 93.38 200 GLU A CA 1
ATOM 1535 C C . GLU A 1 200 ? -7.866 8.992 19.937 1.00 93.38 200 GLU A C 1
ATOM 1537 O O . GLU A 1 200 ? -8.161 8.330 20.932 1.00 93.38 200 GLU A O 1
ATOM 1542 N N . ALA A 1 201 ? -8.318 10.241 19.769 1.00 92.50 201 ALA A N 1
ATOM 1543 C CA . ALA A 1 201 ? -9.155 10.943 20.747 1.00 92.50 201 ALA A CA 1
ATOM 1544 C C . ALA A 1 201 ? -10.500 10.240 21.028 1.00 92.50 201 ALA A C 1
ATOM 1546 O O . ALA A 1 201 ? -11.154 10.513 22.033 1.00 92.50 201 ALA A O 1
ATOM 1547 N N . ARG A 1 202 ? -10.926 9.318 20.153 1.00 90.88 202 ARG A N 1
ATOM 1548 C CA . ARG A 1 202 ? -12.125 8.476 20.324 1.00 90.88 202 ARG A CA 1
ATOM 1549 C C . ARG A 1 202 ? -11.794 7.065 20.815 1.00 90.88 202 ARG A C 1
ATOM 1551 O O . ARG A 1 202 ? -12.660 6.192 20.764 1.00 90.88 202 ARG A O 1
ATOM 1558 N N . GLY A 1 203 ? -10.557 6.822 21.244 1.00 91.75 203 GLY A N 1
ATOM 1559 C CA . GLY A 1 203 ? -10.095 5.528 21.740 1.00 91.75 203 GLY A CA 1
ATOM 1560 C C . GLY A 1 203 ? -9.980 4.450 20.660 1.00 91.75 203 GLY A C 1
ATOM 1561 O O . GLY A 1 203 ? -10.088 3.263 20.972 1.00 91.75 203 GLY A O 1
ATOM 1562 N N . ARG A 1 204 ? -9.813 4.828 19.384 1.00 92.38 204 ARG A N 1
ATOM 1563 C CA . ARG A 1 204 ? -9.585 3.873 18.288 1.00 92.38 204 ARG A CA 1
ATOM 1564 C C . ARG A 1 204 ? -8.092 3.698 18.049 1.00 92.38 204 ARG A C 1
ATOM 1566 O O . ARG A 1 204 ? -7.362 4.679 17.961 1.00 92.38 204 ARG A O 1
ATOM 1573 N N . LYS A 1 205 ? -7.654 2.448 17.883 1.00 93.88 205 LYS A N 1
ATOM 1574 C CA . LYS A 1 205 ? -6.310 2.146 17.373 1.00 93.88 205 LYS A CA 1
ATOM 1575 C C . LYS A 1 205 ? -6.326 2.326 15.862 1.00 93.88 205 LYS A C 1
ATOM 1577 O O . LYS A 1 205 ? -7.180 1.740 15.206 1.00 93.88 205 LYS A O 1
ATOM 1582 N N . THR A 1 206 ? -5.413 3.101 15.294 1.00 95.94 206 THR A N 1
ATOM 1583 C CA . THR A 1 206 ? -5.360 3.272 13.835 1.00 95.94 206 THR A CA 1
ATOM 1584 C C . THR A 1 206 ? -4.312 2.351 13.223 1.00 95.94 206 THR A C 1
ATOM 1586 O O . THR A 1 206 ? -3.275 2.091 13.833 1.00 95.94 206 THR A O 1
ATOM 1589 N N . ARG A 1 207 ? -4.597 1.828 12.028 1.00 97.69 207 ARG A N 1
ATOM 1590 C CA . ARG A 1 207 ? -3.641 1.114 11.175 1.00 97.69 207 ARG A CA 1
ATOM 1591 C C . ARG A 1 207 ? -3.681 1.701 9.777 1.00 97.69 207 ARG A C 1
ATOM 1593 O O . ARG A 1 207 ? -4.771 1.893 9.246 1.00 97.69 207 ARG A O 1
ATOM 1600 N N . ILE A 1 208 ? -2.526 1.983 9.184 1.00 98.56 208 ILE A N 1
ATOM 1601 C CA . ILE A 1 208 ? -2.453 2.501 7.809 1.00 98.56 208 ILE A CA 1
ATOM 1602 C C . ILE A 1 208 ? -1.942 1.407 6.883 1.00 98.56 208 ILE A C 1
ATOM 1604 O O . ILE A 1 208 ? -0.866 0.863 7.110 1.00 98.56 208 ILE A O 1
ATOM 1608 N N . PHE A 1 209 ? -2.668 1.127 5.808 1.00 98.81 209 PHE A N 1
ATOM 1609 C CA . PHE A 1 209 ? -2.190 0.278 4.723 1.00 98.81 209 PHE A CA 1
ATOM 1610 C C . PHE A 1 209 ? -2.138 1.087 3.432 1.00 98.81 209 PHE A C 1
ATOM 1612 O O . PHE A 1 209 ? -3.153 1.602 2.968 1.00 98.81 209 PHE A O 1
ATOM 1619 N N . VAL A 1 210 ? -0.944 1.215 2.865 1.00 98.94 210 VAL A N 1
ATOM 1620 C CA . VAL A 1 210 ? -0.685 1.917 1.610 1.00 98.94 210 VAL A CA 1
ATOM 1621 C C . VAL A 1 210 ? -0.510 0.893 0.501 1.00 98.94 210 VAL A C 1
ATOM 1623 O O . VAL A 1 210 ? 0.330 0.006 0.589 1.00 98.94 210 VAL A O 1
ATOM 1626 N N . SER A 1 211 ? -1.288 1.038 -0.557 1.00 98.88 211 SER A N 1
ATOM 1627 C CA . SER A 1 211 ? -1.303 0.150 -1.706 1.00 98.88 211 SER A CA 1
ATOM 1628 C C . SER A 1 211 ? -0.336 0.635 -2.782 1.00 98.88 211 SER A C 1
ATOM 1630 O O . SER A 1 211 ? -0.558 1.691 -3.375 1.00 98.88 211 SER A O 1
ATOM 1632 N N . SER A 1 212 ? 0.725 -0.123 -3.061 1.00 98.75 212 SER A N 1
ATOM 1633 C CA . SER A 1 212 ? 1.669 0.191 -4.138 1.00 98.75 212 SER A CA 1
ATOM 1634 C C . SER A 1 212 ? 2.447 -1.028 -4.613 1.00 98.75 212 SER A C 1
ATOM 1636 O O . SER A 1 212 ? 3.201 -1.624 -3.846 1.00 98.75 212 SER A O 1
ATOM 1638 N N . ASP A 1 213 ? 2.379 -1.298 -5.911 1.00 98.38 213 ASP A N 1
ATOM 1639 C CA . ASP A 1 213 ? 3.479 -1.961 -6.606 1.00 98.38 213 ASP A CA 1
ATOM 1640 C C . ASP A 1 213 ? 4.626 -0.960 -6.839 1.00 98.38 213 ASP A C 1
ATOM 1642 O O . ASP A 1 213 ? 4.446 0.262 -6.745 1.00 98.38 213 ASP A O 1
ATOM 1646 N N . TYR A 1 214 ? 5.822 -1.478 -7.108 1.00 97.62 214 TYR A N 1
ATOM 1647 C CA . TYR A 1 214 ? 6.997 -0.672 -7.433 1.00 97.62 214 TYR A CA 1
ATOM 1648 C C . TYR A 1 214 ? 7.153 -0.569 -8.958 1.00 97.62 214 TYR A C 1
ATOM 1650 O O . TYR A 1 214 ? 6.156 -0.423 -9.667 1.00 97.62 214 TYR A O 1
ATOM 1658 N N . SER A 1 215 ? 8.374 -0.555 -9.488 1.00 96.75 215 SER A N 1
ATOM 1659 C CA . SER A 1 215 ? 8.598 -0.328 -10.912 1.00 96.75 215 SER A CA 1
ATOM 1660 C C . SER A 1 215 ? 7.896 -1.353 -11.809 1.00 96.75 215 SER A C 1
ATOM 1662 O O . SER A 1 215 ? 8.091 -2.561 -11.690 1.00 96.75 215 SER A O 1
ATOM 1664 N N . HIS A 1 216 ? 7.140 -0.831 -12.770 1.00 96.12 216 HIS A N 1
ATOM 1665 C CA . HIS A 1 216 ? 6.641 -1.512 -13.958 1.00 96.12 216 HIS A CA 1
ATOM 1666 C C . HIS A 1 216 ? 7.673 -1.343 -15.080 1.00 96.12 216 HIS A C 1
ATOM 1668 O O . HIS A 1 216 ? 7.794 -0.266 -15.673 1.00 96.12 216 HIS A O 1
ATOM 1674 N N . TYR A 1 217 ? 8.456 -2.386 -15.338 1.00 95.25 217 TYR A N 1
ATOM 1675 C CA . TYR A 1 217 ? 9.642 -2.351 -16.189 1.00 95.25 217 TYR A CA 1
ATOM 1676 C C . TYR A 1 217 ? 9.478 -3.225 -17.427 1.00 95.25 217 TYR A C 1
ATOM 1678 O O . TYR A 1 217 ? 8.990 -4.348 -17.345 1.00 95.25 217 TYR A O 1
ATOM 1686 N N . GLY A 1 218 ? 9.923 -2.740 -18.580 1.00 93.62 218 GLY A N 1
ATOM 1687 C CA . GLY A 1 218 ? 9.950 -3.499 -19.826 1.00 93.62 218 GLY A CA 1
ATOM 1688 C C . GLY A 1 218 ? 9.279 -2.780 -20.995 1.00 93.62 218 GLY A C 1
ATOM 1689 O O . GLY A 1 218 ? 8.608 -1.757 -20.805 1.00 93.62 218 GLY A O 1
ATOM 1690 N N . PRO A 1 219 ? 9.428 -3.313 -22.222 1.00 91.94 219 PRO A N 1
ATOM 1691 C CA . PRO A 1 219 ? 8.854 -2.716 -23.426 1.00 91.94 219 PRO A CA 1
ATOM 1692 C C . PRO A 1 219 ? 7.337 -2.503 -23.347 1.00 91.94 219 PRO A C 1
ATOM 1694 O O . PRO A 1 219 ? 6.843 -1.484 -23.819 1.00 91.94 219 PRO A O 1
ATOM 1697 N N . ARG A 1 220 ? 6.590 -3.405 -22.690 1.00 94.06 220 ARG A N 1
ATOM 1698 C CA . ARG A 1 220 ? 5.130 -3.283 -22.509 1.00 94.06 220 ARG A CA 1
ATOM 1699 C C . ARG A 1 220 ? 4.738 -2.026 -21.733 1.00 94.06 220 ARG A C 1
ATOM 1701 O O . ARG A 1 220 ? 3.672 -1.470 -21.975 1.00 94.06 220 ARG A O 1
ATOM 1708 N N . PHE A 1 221 ? 5.590 -1.588 -20.812 1.00 92.75 221 PHE A N 1
ATOM 1709 C CA . PHE A 1 221 ? 5.372 -0.394 -20.000 1.00 92.75 221 PHE A CA 1
ATOM 1710 C C . PHE A 1 221 ? 6.050 0.847 -20.589 1.00 92.75 221 PHE A C 1
ATOM 1712 O O . PHE A 1 221 ? 5.991 1.914 -19.987 1.00 92.75 221 PHE A O 1
ATOM 1719 N N . SER A 1 222 ? 6.704 0.721 -21.754 1.00 92.62 222 SER A N 1
ATOM 1720 C CA . SER A 1 222 ? 7.542 1.773 -22.347 1.00 92.62 222 SER A CA 1
ATOM 1721 C C . SER A 1 222 ? 8.586 2.320 -21.361 1.00 92.62 222 SER A C 1
ATOM 1723 O O . SER A 1 222 ? 8.895 3.510 -21.360 1.00 92.62 222 SER A O 1
ATOM 1725 N N . HIS A 1 223 ? 9.114 1.448 -20.494 1.00 93.50 223 HIS A N 1
ATOM 1726 C CA . HIS A 1 223 ? 9.997 1.836 -19.398 1.00 93.50 223 HIS A CA 1
ATOM 1727 C C . HIS A 1 223 ? 11.185 0.875 -19.276 1.00 93.50 223 HIS A C 1
ATOM 1729 O O . HIS A 1 223 ? 11.100 -0.162 -18.623 1.00 93.50 223 HIS A O 1
ATOM 1735 N N . THR A 1 224 ? 12.304 1.214 -19.922 1.00 93.00 224 THR A N 1
ATOM 1736 C CA . THR A 1 224 ? 13.546 0.414 -19.909 1.00 93.00 224 THR A CA 1
ATOM 1737 C C . THR A 1 224 ? 14.803 1.281 -19.723 1.00 93.00 224 THR A C 1
ATOM 1739 O O . THR A 1 224 ? 15.704 1.235 -20.566 1.00 93.00 224 THR A O 1
ATOM 1742 N N . PRO A 1 225 ? 14.897 2.105 -18.657 1.00 90.88 225 PRO A N 1
ATOM 1743 C CA . PRO A 1 225 ? 16.009 3.047 -18.459 1.00 90.88 225 PRO A CA 1
ATOM 1744 C C . PRO A 1 225 ? 17.398 2.401 -18.391 1.00 90.88 225 PRO A C 1
ATOM 1746 O O . PRO A 1 225 ? 18.390 3.080 -18.637 1.00 90.88 225 PRO A O 1
ATOM 1749 N N . ALA A 1 226 ? 17.481 1.111 -18.055 1.00 88.31 226 ALA A N 1
ATOM 1750 C CA . ALA A 1 226 ? 18.730 0.358 -17.965 1.00 88.31 226 ALA A CA 1
ATOM 1751 C C . ALA A 1 226 ? 18.882 -0.704 -19.077 1.00 88.31 226 ALA A C 1
ATOM 1753 O O . ALA A 1 226 ? 19.741 -1.575 -18.984 1.00 88.31 226 ALA A O 1
ATOM 1754 N N . GLY A 1 227 ? 18.052 -0.657 -20.128 1.00 90.62 227 GLY A N 1
ATOM 1755 C CA . GLY A 1 227 ? 18.021 -1.671 -21.188 1.00 90.62 227 GLY A CA 1
ATOM 1756 C C . GLY A 1 227 ? 17.150 -2.889 -20.855 1.00 90.62 227 GLY A C 1
ATOM 1757 O O . GLY A 1 227 ? 16.308 -2.846 -19.960 1.00 90.62 227 GLY A O 1
ATOM 1758 N N . GLY A 1 228 ? 17.291 -3.977 -21.613 1.00 89.50 228 GLY A N 1
ATOM 1759 C CA . GLY A 1 228 ? 16.464 -5.179 -21.445 1.00 89.50 228 GLY A CA 1
ATOM 1760 C C . GLY A 1 228 ? 16.799 -5.973 -20.180 1.00 89.50 228 GLY A C 1
ATOM 1761 O O . GLY A 1 228 ? 17.961 -6.062 -19.783 1.00 89.50 228 GLY A O 1
ATOM 1762 N N . LEU A 1 229 ? 15.789 -6.625 -19.592 1.00 88.50 229 LEU A N 1
ATOM 1763 C CA . LEU A 1 229 ? 15.943 -7.433 -18.374 1.00 88.50 229 LEU A CA 1
ATOM 1764 C C . LEU A 1 229 ? 16.796 -8.691 -18.560 1.00 88.50 229 LEU A C 1
ATOM 1766 O O . LEU A 1 229 ? 17.102 -9.337 -17.570 1.00 88.50 229 LEU A O 1
ATOM 1770 N N . ALA A 1 230 ? 17.240 -9.020 -19.779 1.00 86.06 230 ALA A N 1
ATOM 1771 C CA . ALA A 1 230 ? 18.247 -10.059 -19.999 1.00 86.06 230 ALA A CA 1
ATOM 1772 C C . ALA A 1 230 ? 19.603 -9.709 -19.349 1.00 86.06 230 ALA A C 1
ATOM 1774 O O . ALA A 1 230 ? 20.318 -10.606 -18.903 1.00 86.06 230 ALA A O 1
ATOM 1775 N N . SER A 1 231 ? 19.930 -8.417 -19.233 1.00 87.38 231 SER A N 1
ATOM 1776 C CA . SER A 1 231 ? 21.140 -7.940 -18.558 1.00 87.38 231 SER A CA 1
ATOM 1777 C C . SER A 1 23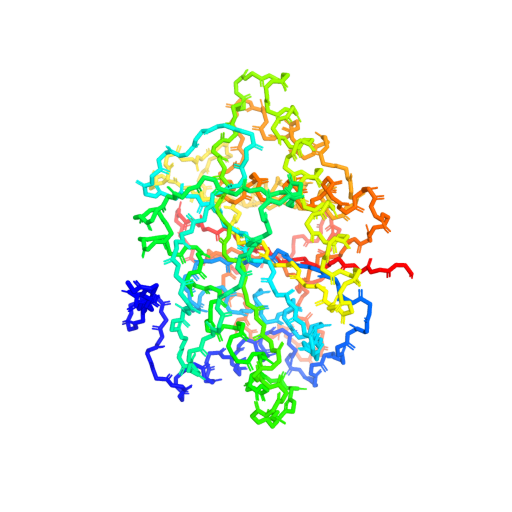1 ? 20.994 -8.009 -17.034 1.00 87.38 231 SER A C 1
ATOM 1779 O O . SER A 1 231 ? 20.054 -7.446 -16.469 1.00 87.38 231 SER A O 1
ATOM 1781 N N . SER A 1 232 ? 21.949 -8.647 -16.350 1.00 84.81 232 SER A N 1
ATOM 1782 C CA . SER A 1 232 ? 22.022 -8.641 -14.881 1.00 84.81 232 SER A CA 1
ATOM 1783 C C . SER A 1 232 ? 22.224 -7.233 -14.316 1.00 84.81 232 SER A C 1
ATOM 1785 O O . SER A 1 232 ? 21.643 -6.911 -13.283 1.00 84.81 232 SER A O 1
ATOM 1787 N N . ASP A 1 233 ? 22.956 -6.362 -15.019 1.00 86.94 233 ASP A N 1
ATOM 1788 C CA . ASP A 1 233 ? 23.109 -4.951 -14.641 1.00 86.94 233 ASP A CA 1
ATOM 1789 C C . ASP A 1 233 ? 21.771 -4.201 -14.715 1.00 86.94 233 ASP A C 1
ATOM 1791 O O . ASP A 1 233 ? 21.443 -3.431 -13.813 1.00 86.94 233 ASP A O 1
ATOM 1795 N N . ALA A 1 234 ? 20.942 -4.479 -15.730 1.00 88.31 234 ALA A N 1
ATOM 1796 C CA . ALA A 1 234 ? 19.611 -3.880 -15.831 1.00 88.31 234 ALA A CA 1
ATOM 1797 C C . ALA A 1 234 ? 18.715 -4.292 -14.653 1.00 88.31 234 ALA A C 1
ATOM 1799 O O . ALA A 1 234 ? 18.082 -3.436 -14.031 1.00 88.31 234 ALA A O 1
ATOM 1800 N N . ARG A 1 235 ? 18.718 -5.587 -14.300 1.00 88.38 235 ARG A N 1
ATOM 1801 C CA . ARG A 1 235 ? 17.994 -6.118 -13.131 1.00 88.38 235 ARG A CA 1
ATOM 1802 C C . ARG A 1 235 ? 18.508 -5.508 -11.823 1.00 88.38 235 ARG A C 1
ATOM 1804 O O . ARG A 1 235 ? 17.712 -5.040 -11.011 1.00 88.38 235 ARG A O 1
ATOM 1811 N N . ARG A 1 236 ? 19.832 -5.412 -11.650 1.00 87.69 236 ARG A N 1
ATOM 1812 C CA . ARG A 1 236 ? 20.458 -4.783 -10.475 1.00 87.69 236 ARG A CA 1
ATOM 1813 C C . ARG A 1 236 ? 20.077 -3.308 -10.348 1.00 87.69 236 ARG A C 1
ATOM 1815 O O . ARG A 1 236 ? 19.713 -2.867 -9.262 1.00 87.69 236 ARG A O 1
ATOM 1822 N N . ARG A 1 237 ? 20.123 -2.536 -11.438 1.00 89.56 237 ARG A N 1
ATOM 1823 C CA . ARG A 1 237 ? 19.740 -1.112 -11.433 1.00 89.56 237 ARG A CA 1
ATOM 1824 C C . ARG A 1 237 ? 18.265 -0.913 -11.109 1.00 89.56 237 ARG A C 1
ATOM 1826 O O . ARG A 1 237 ? 17.952 -0.013 -10.338 1.00 89.56 237 ARG A O 1
ATOM 1833 N N . LEU A 1 238 ? 17.377 -1.745 -11.655 1.00 90.81 238 LEU A N 1
ATOM 1834 C CA . LEU A 1 238 ? 15.957 -1.743 -11.297 1.00 90.81 238 LEU A CA 1
ATOM 1835 C C . LEU A 1 238 ? 15.776 -1.939 -9.783 1.00 90.81 238 LEU A C 1
ATOM 1837 O O . LEU A 1 238 ? 15.188 -1.084 -9.119 1.00 90.81 238 LEU A O 1
ATOM 1841 N N . ARG A 1 239 ? 16.384 -3.002 -9.239 1.00 91.62 239 ARG A N 1
ATOM 1842 C CA . ARG A 1 239 ? 16.351 -3.333 -7.809 1.00 91.62 239 ARG A CA 1
ATOM 1843 C C . ARG A 1 239 ? 16.849 -2.198 -6.928 1.00 91.62 239 ARG A C 1
ATOM 1845 O O . ARG A 1 239 ? 16.159 -1.790 -5.998 1.00 91.62 239 ARG A O 1
ATOM 1852 N N . LEU A 1 240 ? 18.029 -1.661 -7.229 1.00 90.94 240 LEU A N 1
ATOM 1853 C CA . LEU A 1 240 ? 18.622 -0.589 -6.432 1.00 90.94 240 LEU A CA 1
ATOM 1854 C C . LEU A 1 240 ? 17.758 0.674 -6.433 1.00 90.94 240 LEU A C 1
ATOM 1856 O O . LEU A 1 240 ? 17.639 1.324 -5.395 1.00 90.94 240 LEU A O 1
ATOM 1860 N N . ARG A 1 241 ? 17.131 1.021 -7.561 1.00 92.50 241 ARG A N 1
ATOM 1861 C CA . ARG A 1 241 ? 16.282 2.218 -7.648 1.00 92.50 241 ARG A CA 1
ATOM 1862 C C . ARG A 1 241 ? 14.999 2.072 -6.840 1.00 92.50 241 ARG A C 1
ATOM 1864 O O . ARG A 1 241 ? 14.677 2.973 -6.068 1.00 92.50 241 ARG A O 1
ATOM 1871 N N . ASP A 1 242 ? 14.319 0.933 -6.951 1.00 95.50 242 ASP A N 1
ATOM 1872 C CA . ASP A 1 242 ? 13.136 0.650 -6.134 1.00 95.50 242 ASP A CA 1
ATOM 1873 C C . ASP A 1 242 ? 1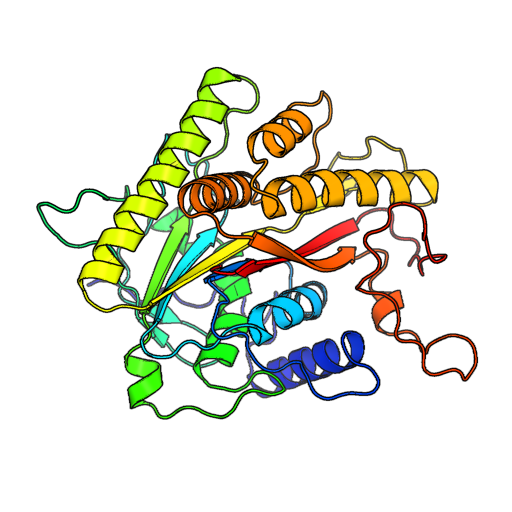3.472 0.668 -4.637 1.00 95.50 242 ASP A C 1
ATOM 1875 O O . ASP A 1 242 ? 12.804 1.343 -3.849 1.00 95.50 242 ASP A O 1
ATOM 1879 N N . LEU A 1 243 ? 14.548 -0.028 -4.247 1.00 95.38 243 LEU A N 1
ATOM 1880 C CA . LEU A 1 243 ? 14.989 -0.096 -2.855 1.00 95.38 243 LEU A CA 1
ATOM 1881 C C . LEU A 1 243 ? 15.453 1.259 -2.320 1.00 95.38 243 LEU A C 1
ATOM 1883 O O . LEU A 1 243 ? 15.267 1.520 -1.134 1.00 95.38 243 LEU A O 1
ATOM 1887 N N . SER A 1 244 ? 16.000 2.138 -3.162 1.00 95.56 244 SER A N 1
ATOM 1888 C CA . SER A 1 244 ? 16.380 3.496 -2.755 1.00 95.56 244 SER A CA 1
ATOM 1889 C C . SER A 1 244 ? 15.152 4.315 -2.354 1.00 95.56 244 SER A C 1
ATOM 1891 O O . SER A 1 244 ? 15.155 4.931 -1.289 1.00 95.56 244 SER A O 1
ATOM 1893 N N . VAL A 1 245 ? 14.068 4.254 -3.139 1.00 97.62 245 VAL A N 1
ATOM 1894 C CA . VAL A 1 245 ? 12.793 4.907 -2.790 1.00 97.62 245 VAL A CA 1
ATOM 1895 C C . VAL A 1 245 ? 12.186 4.277 -1.534 1.00 97.62 245 VAL A C 1
ATOM 1897 O O . VAL A 1 245 ? 11.814 4.994 -0.604 1.00 97.62 245 VAL A O 1
ATOM 1900 N N . ALA A 1 246 ? 12.116 2.942 -1.476 1.00 97.00 246 ALA A N 1
ATOM 1901 C CA . ALA A 1 246 ? 11.538 2.216 -0.344 1.00 97.00 246 ALA A CA 1
ATOM 1902 C C . ALA A 1 246 ? 12.276 2.504 0.973 1.00 97.00 246 ALA A C 1
ATOM 1904 O O . ALA A 1 246 ? 11.650 2.813 1.985 1.00 97.00 246 ALA A O 1
ATOM 1905 N N . SER A 1 247 ? 13.609 2.455 0.949 1.00 95.94 247 SER A N 1
ATOM 1906 C CA . SER A 1 247 ? 14.457 2.659 2.127 1.00 95.94 247 SER A CA 1
ATOM 1907 C C . SER A 1 247 ? 14.449 4.113 2.591 1.00 95.94 247 SER A C 1
ATOM 1909 O O . SER A 1 247 ? 14.428 4.372 3.793 1.00 95.94 247 SER A O 1
ATOM 1911 N N . ALA A 1 248 ? 14.429 5.076 1.664 1.00 96.31 248 ALA A N 1
ATOM 1912 C CA . ALA A 1 248 ? 14.287 6.488 2.007 1.00 96.31 248 ALA A CA 1
ATOM 1913 C C . ALA A 1 248 ? 12.937 6.761 2.694 1.00 96.31 248 ALA A C 1
ATOM 1915 O O . ALA A 1 248 ? 12.910 7.362 3.768 1.00 96.31 248 ALA A O 1
ATOM 1916 N N . ALA A 1 249 ? 11.834 6.237 2.147 1.00 96.88 249 ALA A N 1
ATOM 1917 C CA . ALA A 1 249 ? 10.510 6.341 2.763 1.00 96.88 249 ALA A CA 1
ATOM 1918 C C . ALA A 1 249 ? 10.445 5.659 4.146 1.00 96.88 249 ALA A C 1
ATOM 1920 O O . ALA A 1 249 ? 9.920 6.239 5.097 1.00 96.88 249 ALA A O 1
ATOM 1921 N N . ALA A 1 250 ? 11.017 4.457 4.283 1.00 95.75 250 ALA A N 1
ATOM 1922 C CA . ALA A 1 250 ? 11.078 3.719 5.549 1.00 95.75 250 ALA A CA 1
ATOM 1923 C C . ALA A 1 250 ? 11.865 4.469 6.636 1.00 95.75 250 ALA A C 1
ATOM 1925 O O . ALA A 1 250 ? 11.469 4.466 7.799 1.00 95.75 250 ALA A O 1
ATOM 1926 N N . ALA A 1 251 ? 12.927 5.177 6.248 1.00 93.44 251 ALA A N 1
ATOM 1927 C CA . ALA A 1 251 ? 13.736 6.008 7.136 1.00 93.44 251 ALA A CA 1
ATOM 1928 C C . ALA A 1 251 ? 13.133 7.403 7.416 1.00 93.44 251 ALA A C 1
ATOM 1930 O O . ALA A 1 251 ? 13.815 8.257 7.977 1.00 93.44 251 ALA A O 1
ATOM 1931 N N . GLY A 1 252 ? 11.900 7.685 6.972 1.00 91.75 252 GLY A N 1
ATOM 1932 C CA . GLY A 1 252 ? 11.264 9.000 7.122 1.00 91.75 252 GLY A CA 1
ATOM 1933 C C . GLY A 1 252 ? 11.865 10.105 6.240 1.00 91.75 252 GLY A C 1
ATOM 1934 O O . GLY A 1 252 ? 11.470 11.265 6.357 1.00 91.75 252 GLY A O 1
ATOM 1935 N N . ARG A 1 253 ? 12.780 9.760 5.324 1.00 96.19 253 ARG A N 1
ATOM 1936 C CA . ARG A 1 253 ? 13.444 10.664 4.369 1.00 96.19 253 ARG A CA 1
ATOM 1937 C C . ARG A 1 253 ? 12.626 10.787 3.084 1.00 96.19 253 ARG A C 1
ATOM 1939 O O . ARG A 1 253 ? 13.064 10.432 1.992 1.00 96.19 253 ARG A O 1
ATOM 1946 N N . TRP A 1 254 ? 11.387 11.246 3.225 1.00 97.19 254 TRP A N 1
ATOM 1947 C CA . TRP A 1 254 ? 10.442 11.342 2.110 1.00 97.19 254 TRP A CA 1
ATOM 1948 C C . TRP A 1 254 ? 10.876 12.366 1.047 1.00 97.19 254 TRP A C 1
ATOM 1950 O O . TRP A 1 254 ? 10.549 12.179 -0.123 1.00 97.19 254 TRP A O 1
ATOM 1960 N N . GLU A 1 255 ? 11.637 13.410 1.407 1.00 97.88 255 GLU A N 1
ATOM 1961 C CA . GLU A 1 255 ? 12.236 14.319 0.421 1.00 97.88 255 GLU A CA 1
ATOM 1962 C C . GLU A 1 255 ? 13.259 13.614 -0.482 1.00 97.88 255 GLU A C 1
ATOM 1964 O O . GLU A 1 255 ? 13.197 13.789 -1.696 1.00 97.88 255 GLU A O 1
ATOM 1969 N N . ASP A 1 256 ? 14.137 12.769 0.071 1.00 97.44 256 ASP A N 1
ATOM 1970 C CA . ASP A 1 256 ? 15.109 11.994 -0.720 1.00 97.44 256 ASP A CA 1
ATOM 1971 C C . ASP A 1 256 ? 14.382 11.082 -1.724 1.00 97.44 256 ASP A C 1
ATOM 1973 O O . ASP A 1 256 ? 14.729 11.019 -2.904 1.00 97.44 256 ASP A O 1
ATOM 1977 N N . ALA A 1 257 ? 13.316 10.414 -1.268 1.00 97.12 257 ALA A N 1
ATOM 1978 C CA . ALA A 1 257 ? 12.472 9.581 -2.119 1.00 97.12 257 ALA A CA 1
ATOM 1979 C C . ALA A 1 257 ? 11.764 10.393 -3.223 1.00 97.12 257 ALA A C 1
ATOM 1981 O O . ALA A 1 257 ? 11.663 9.929 -4.360 1.00 97.12 257 ALA A O 1
ATOM 1982 N N . LEU A 1 258 ? 11.301 11.612 -2.919 1.00 97.69 258 LEU A N 1
ATOM 1983 C CA . LEU A 1 258 ? 10.711 12.517 -3.906 1.00 97.69 258 LEU A CA 1
ATOM 1984 C C . LEU A 1 258 ? 11.729 12.938 -4.974 1.00 97.69 258 LEU A C 1
ATOM 1986 O O . LEU A 1 258 ? 11.369 12.993 -6.147 1.00 97.69 258 LEU A O 1
ATOM 1990 N N . GLU A 1 259 ? 12.978 13.221 -4.603 1.00 96.88 259 GLU A N 1
ATOM 1991 C CA . GLU A 1 259 ? 14.009 13.614 -5.573 1.00 96.88 259 GLU A CA 1
ATOM 1992 C C . GLU A 1 259 ? 14.340 12.485 -6.559 1.00 96.88 259 GLU A C 1
ATOM 1994 O O . GLU A 1 259 ? 14.434 12.744 -7.758 1.00 96.88 259 GLU A O 1
ATOM 1999 N N . ILE A 1 260 ? 14.386 11.223 -6.111 1.00 95.56 260 ILE A N 1
ATOM 2000 C CA . ILE A 1 260 ? 14.552 10.062 -7.013 1.00 95.56 260 ILE A CA 1
ATOM 2001 C C . ILE A 1 260 ? 13.406 9.995 -8.038 1.00 95.56 260 ILE A C 1
ATOM 2003 O O . ILE A 1 260 ? 13.611 9.733 -9.224 1.00 95.56 260 ILE A O 1
ATOM 2007 N N . MET A 1 261 ? 12.178 10.284 -7.603 1.00 96.00 261 MET A N 1
ATOM 2008 C CA . MET A 1 261 ? 10.990 10.285 -8.466 1.00 96.00 261 MET A CA 1
ATOM 2009 C C . MET A 1 261 ? 10.928 11.477 -9.432 1.00 96.00 261 MET A C 1
ATOM 2011 O O . MET A 1 261 ? 10.036 11.533 -10.278 1.00 96.00 261 MET A O 1
ATOM 2015 N N . ARG A 1 262 ? 11.861 12.426 -9.322 1.00 93.81 262 ARG A N 1
ATOM 2016 C CA . ARG A 1 262 ? 11.983 13.602 -10.195 1.00 93.81 262 ARG A CA 1
ATOM 2017 C C . ARG A 1 262 ? 13.138 13.498 -11.188 1.00 93.81 262 ARG A C 1
ATOM 2019 O O . ARG A 1 262 ? 13.344 14.424 -11.971 1.00 93.81 262 ARG A O 1
ATOM 2026 N N . GLU A 1 263 ? 13.893 12.404 -11.165 1.00 92.25 263 GLU A N 1
ATOM 2027 C CA . GLU A 1 263 ? 14.911 12.124 -12.174 1.00 92.25 263 GLU A CA 1
ATOM 2028 C C . GLU A 1 263 ? 14.305 12.098 -13.588 1.00 92.25 263 GLU A C 1
ATOM 2030 O O . GLU A 1 263 ? 13.113 11.855 -13.761 1.00 92.25 263 GLU A O 1
ATOM 2035 N N . ASN A 1 264 ? 15.137 12.285 -14.620 1.00 87.31 264 ASN A N 1
ATOM 2036 C CA . ASN A 1 264 ? 14.691 12.319 -16.023 1.00 87.31 264 ASN A CA 1
ATOM 2037 C C . ASN A 1 264 ? 13.867 11.088 -16.437 1.00 87.31 264 ASN A C 1
ATOM 2039 O O . ASN A 1 264 ? 12.980 11.190 -17.282 1.00 87.31 264 ASN A O 1
ATOM 2043 N N . VAL A 1 265 ? 14.179 9.921 -15.864 1.00 89.75 265 VAL A N 1
ATOM 2044 C CA . VAL A 1 265 ? 13.442 8.675 -16.099 1.00 89.75 265 VAL A CA 1
ATOM 2045 C C . VAL A 1 265 ? 13.150 8.019 -14.752 1.00 89.75 265 VAL A C 1
ATOM 2047 O O . VAL A 1 265 ? 13.880 7.104 -14.368 1.00 89.75 265 VAL A O 1
ATOM 2050 N N . PRO A 1 266 ? 12.145 8.487 -13.996 1.00 91.19 266 PRO A N 1
ATOM 2051 C CA . PRO A 1 266 ? 11.919 8.046 -12.623 1.00 91.19 266 PRO A CA 1
ATOM 2052 C C . PRO A 1 266 ? 11.376 6.610 -12.576 1.00 91.19 266 PRO A C 1
ATOM 2054 O O . PRO A 1 266 ? 10.816 6.147 -13.573 1.00 91.19 266 PRO A O 1
ATOM 2057 N N . PRO A 1 267 ? 11.505 5.897 -11.444 1.00 92.56 267 PRO A N 1
ATOM 2058 C CA . PRO A 1 267 ? 10.830 4.616 -11.241 1.00 92.56 267 PRO A CA 1
ATOM 2059 C C . PRO A 1 267 ? 9.316 4.724 -11.481 1.00 92.56 267 PRO A C 1
ATOM 2061 O O . PRO A 1 267 ? 8.689 5.724 -11.132 1.00 92.56 267 PRO A O 1
ATOM 2064 N N . SER A 1 268 ? 8.696 3.689 -12.043 1.00 95.56 268 SER A N 1
ATOM 2065 C CA . SER A 1 268 ? 7.256 3.652 -12.351 1.00 95.56 268 SER A CA 1
ATOM 2066 C C . SER A 1 268 ? 6.416 3.095 -11.187 1.00 95.56 268 SER A C 1
ATOM 2068 O O . SER A 1 268 ? 5.579 2.211 -11.373 1.00 95.56 268 SER A O 1
ATOM 2070 N N . ILE A 1 269 ? 6.651 3.619 -9.978 1.00 97.81 269 ILE A N 1
ATOM 2071 C CA . ILE A 1 269 ? 5.972 3.230 -8.729 1.00 97.81 269 ILE A CA 1
ATOM 2072 C C . ILE A 1 269 ? 4.557 3.826 -8.709 1.00 97.81 269 ILE A C 1
ATOM 2074 O O . ILE A 1 269 ? 4.388 5.046 -8.631 1.00 97.81 269 ILE A O 1
ATOM 2078 N N . CYS A 1 270 ? 3.528 2.981 -8.777 1.00 97.06 270 CYS A N 1
ATOM 2079 C CA . CYS A 1 270 ? 2.144 3.427 -8.981 1.00 97.06 270 CYS A CA 1
ATOM 2080 C C . CYS A 1 270 ? 1.547 4.157 -7.765 1.00 97.06 270 CYS A C 1
ATOM 2082 O O . CYS A 1 270 ? 0.839 5.149 -7.934 1.00 97.06 270 CYS A O 1
ATOM 2084 N N . GLY A 1 271 ? 1.860 3.719 -6.542 1.00 97.94 271 GLY A N 1
ATOM 2085 C CA . GLY A 1 271 ? 1.347 4.268 -5.283 1.00 97.94 271 GLY A CA 1
ATOM 2086 C C . GLY A 1 271 ? 2.241 5.327 -4.633 1.00 97.94 271 GLY A C 1
ATOM 2087 O O . GLY A 1 271 ? 2.115 5.575 -3.433 1.00 97.94 271 GLY A O 1
ATOM 2088 N N . ILE A 1 272 ? 3.139 5.969 -5.392 1.00 98.38 272 ILE A N 1
ATOM 2089 C CA . ILE A 1 272 ? 4.158 6.879 -4.842 1.00 98.38 272 ILE A CA 1
ATOM 2090 C C . ILE A 1 272 ? 3.578 8.023 -3.996 1.00 98.38 272 ILE A C 1
ATOM 2092 O O . ILE A 1 272 ? 4.135 8.363 -2.956 1.00 98.38 272 ILE A O 1
ATOM 2096 N N . ALA A 1 273 ? 2.430 8.585 -4.386 1.00 98.56 273 ALA A N 1
ATOM 2097 C CA . ALA A 1 273 ? 1.762 9.633 -3.617 1.00 98.56 273 ALA A CA 1
ATOM 2098 C C . ALA A 1 273 ? 1.397 9.157 -2.202 1.00 98.56 273 ALA A C 1
ATOM 2100 O O . ALA A 1 273 ? 1.624 9.871 -1.228 1.00 98.56 273 ALA A O 1
ATOM 2101 N N . GLY A 1 274 ? 0.881 7.929 -2.089 1.00 98.69 274 GLY A N 1
ATOM 2102 C CA . GLY A 1 274 ? 0.519 7.314 -0.815 1.00 98.69 274 GLY A CA 1
ATOM 2103 C C . GLY A 1 274 ? 1.744 6.963 0.021 1.00 98.69 274 GLY A C 1
ATOM 2104 O O . GLY A 1 274 ? 1.756 7.245 1.216 1.00 98.69 274 GLY A O 1
ATOM 2105 N N . ILE A 1 275 ? 2.793 6.420 -0.610 1.00 98.81 275 ILE A N 1
ATOM 2106 C CA . ILE A 1 275 ? 4.062 6.103 0.064 1.00 98.81 275 ILE A CA 1
ATOM 2107 C C . ILE A 1 275 ? 4.667 7.370 0.674 1.00 98.81 275 ILE A C 1
ATOM 2109 O O . ILE A 1 275 ? 5.009 7.377 1.853 1.00 98.81 275 ILE A O 1
ATOM 2113 N N . LEU A 1 276 ? 4.776 8.454 -0.100 1.00 98.75 276 LEU A N 1
ATOM 2114 C CA . LEU A 1 276 ? 5.393 9.696 0.369 1.00 98.75 276 LEU A CA 1
ATOM 2115 C C . LEU A 1 276 ? 4.523 10.428 1.395 1.00 98.75 276 LEU A C 1
ATOM 2117 O O . LEU A 1 276 ? 5.062 10.959 2.363 1.00 98.75 276 LEU A O 1
ATOM 2121 N N . ALA A 1 277 ? 3.194 10.418 1.241 1.00 98.69 277 ALA A N 1
ATOM 2122 C CA . ALA A 1 277 ? 2.280 10.953 2.252 1.00 98.69 277 ALA A CA 1
ATOM 2123 C C . ALA A 1 277 ? 2.408 10.197 3.583 1.00 98.69 277 ALA A C 1
ATOM 2125 O O . ALA A 1 277 ? 2.497 10.820 4.643 1.00 98.69 277 ALA A O 1
ATOM 2126 N N . PHE A 1 278 ? 2.479 8.863 3.533 1.00 98.69 278 PHE A N 1
ATOM 2127 C CA . PHE A 1 278 ? 2.666 8.049 4.728 1.00 98.69 278 PHE A CA 1
ATOM 2128 C C . PHE A 1 278 ? 4.057 8.237 5.341 1.00 98.69 278 PHE A C 1
ATOM 2130 O O . PHE A 1 278 ? 4.155 8.416 6.548 1.00 98.69 278 PHE A O 1
ATOM 2137 N N . ALA A 1 279 ? 5.121 8.297 4.537 1.00 98.44 279 ALA A N 1
ATOM 2138 C CA . ALA A 1 279 ? 6.474 8.577 5.020 1.00 98.44 279 ALA A CA 1
ATOM 2139 C C . ALA A 1 279 ? 6.585 9.972 5.661 1.00 98.44 279 ALA A C 1
ATOM 2141 O O . ALA A 1 279 ? 7.250 10.140 6.685 1.00 98.44 279 ALA A O 1
ATOM 2142 N N . ARG A 1 280 ? 5.888 10.974 5.106 1.00 98.44 280 ARG A N 1
ATOM 2143 C CA . ARG A 1 280 ? 5.776 12.305 5.711 1.00 98.44 280 ARG A CA 1
ATOM 2144 C C . ARG A 1 280 ? 5.043 12.259 7.047 1.00 98.44 280 ARG A C 1
ATOM 2146 O O . ARG A 1 280 ? 5.501 12.889 7.992 1.00 98.44 280 ARG A O 1
ATOM 2153 N N . PHE A 1 281 ? 3.925 11.543 7.135 1.00 98.31 281 PHE A N 1
ATOM 2154 C CA . PHE A 1 281 ? 3.216 11.335 8.399 1.00 98.31 281 PHE A CA 1
ATOM 2155 C C . PHE A 1 281 ? 4.097 10.601 9.426 1.00 98.31 281 PHE A C 1
ATOM 2157 O O . PHE A 1 281 ? 4.221 11.040 10.568 1.00 98.31 281 PHE A O 1
ATOM 2164 N N . ALA A 1 282 ? 4.775 9.532 9.008 1.00 97.88 282 ALA A N 1
ATOM 2165 C CA . ALA A 1 282 ? 5.682 8.759 9.845 1.00 97.88 282 ALA A CA 1
ATOM 2166 C C . ALA A 1 282 ? 6.791 9.640 10.437 1.00 97.88 282 ALA A C 1
ATOM 2168 O O . ALA A 1 282 ? 7.096 9.507 11.619 1.00 97.88 282 ALA A O 1
ATOM 2169 N N . SER A 1 283 ? 7.330 10.596 9.666 1.00 96.81 283 SER A N 1
ATOM 2170 C CA . SER A 1 283 ? 8.326 11.545 10.176 1.00 96.81 283 SER A CA 1
ATOM 2171 C C . SER A 1 283 ? 7.759 12.568 11.167 1.00 96.81 283 SER A C 1
ATOM 2173 O O . SER A 1 283 ? 8.485 12.986 12.063 1.00 96.81 283 SER A O 1
ATOM 2175 N N . ILE A 1 284 ? 6.473 12.942 11.071 1.00 95.94 284 ILE A N 1
ATOM 2176 C CA . ILE A 1 284 ? 5.791 13.757 12.102 1.00 95.94 284 ILE A CA 1
ATOM 2177 C C . ILE A 1 284 ? 5.725 12.985 13.422 1.00 95.94 284 ILE A C 1
ATOM 2179 O O . ILE A 1 284 ? 5.971 13.552 14.484 1.00 95.94 284 ILE A O 1
ATOM 2183 N N . ARG A 1 285 ? 5.393 11.692 13.349 1.00 96.25 285 ARG A N 1
ATOM 2184 C CA . ARG A 1 285 ? 5.117 10.839 14.514 1.00 96.25 285 ARG A CA 1
ATOM 2185 C C . ARG A 1 285 ? 6.323 10.058 15.034 1.00 96.25 285 ARG A C 1
ATOM 2187 O O . ARG A 1 285 ? 6.175 9.317 15.998 1.00 96.25 285 ARG A O 1
ATOM 2194 N N . GLY A 1 286 ? 7.495 10.212 14.417 1.00 96.06 286 GLY A N 1
ATOM 2195 C CA . GLY A 1 286 ? 8.708 9.490 14.808 1.00 96.06 286 GLY A CA 1
ATOM 2196 C C . GLY A 1 286 ? 8.609 7.972 14.617 1.00 96.06 286 GLY A C 1
ATOM 2197 O O . GLY A 1 286 ? 9.193 7.220 15.392 1.00 96.06 286 GLY A O 1
ATOM 2198 N N . LEU A 1 287 ? 7.854 7.505 13.617 1.00 96.62 287 LEU A N 1
ATOM 2199 C CA . LEU A 1 287 ? 7.743 6.074 13.322 1.00 96.62 287 LEU A CA 1
ATOM 2200 C C . LEU A 1 287 ? 8.985 5.577 12.579 1.00 96.62 287 LEU A C 1
ATOM 2202 O O . LEU A 1 287 ? 9.483 6.245 11.671 1.00 96.62 287 LEU A O 1
ATOM 2206 N N . SER A 1 288 ? 9.429 4.364 12.902 1.00 91.06 288 SER A N 1
ATOM 2207 C CA . SER A 1 288 ? 10.570 3.721 12.240 1.00 91.06 288 SER A CA 1
ATOM 2208 C C . SER A 1 288 ? 10.103 2.624 11.288 1.00 91.06 288 SER A C 1
ATOM 2210 O O . SER A 1 288 ? 9.372 1.725 11.700 1.00 91.06 288 SER A O 1
ATOM 2212 N N . GLY A 1 289 ? 10.513 2.689 10.019 1.00 94.88 289 GLY A N 1
ATOM 2213 C CA . GLY A 1 289 ? 10.166 1.709 8.990 1.00 94.88 289 GLY A CA 1
ATOM 2214 C C . GLY A 1 289 ? 11.236 0.637 8.775 1.00 94.88 289 GLY A C 1
ATOM 2215 O O . GLY A 1 289 ? 12.433 0.917 8.807 1.00 94.88 289 GLY A O 1
ATOM 2216 N N . ARG A 1 290 ? 10.803 -0.590 8.472 1.00 93.25 290 ARG A N 1
ATOM 2217 C CA . ARG A 1 290 ? 11.654 -1.704 8.028 1.00 93.25 290 ARG A CA 1
ATOM 2218 C C . ARG A 1 290 ? 11.033 -2.379 6.811 1.00 93.25 290 ARG A C 1
ATOM 2220 O O . ARG A 1 290 ? 9.837 -2.656 6.801 1.00 93.25 290 ARG A O 1
ATOM 2227 N N . LEU A 1 291 ? 11.849 -2.684 5.806 1.00 93.94 291 LEU A N 1
ATOM 2228 C CA . LEU A 1 291 ? 11.413 -3.464 4.648 1.00 93.94 291 LEU A CA 1
ATOM 2229 C C . LEU A 1 291 ? 11.249 -4.946 5.028 1.00 93.94 291 LEU A C 1
ATOM 2231 O O . LEU A 1 291 ? 12.052 -5.505 5.778 1.00 93.94 291 LEU A O 1
ATOM 2235 N N . CYS A 1 292 ? 10.185 -5.570 4.532 1.00 89.50 292 CYS A N 1
ATOM 2236 C CA . CYS A 1 292 ? 9.803 -6.947 4.849 1.00 89.50 292 CYS A CA 1
ATOM 2237 C C . CYS A 1 292 ? 9.929 -7.899 3.659 1.00 89.50 292 CYS A C 1
ATOM 2239 O O . CYS A 1 292 ? 10.105 -9.090 3.865 1.00 89.50 292 CYS A O 1
ATOM 2241 N N . ALA A 1 293 ? 9.833 -7.408 2.428 1.00 90.00 293 ALA A N 1
ATOM 2242 C CA . ALA A 1 293 ? 10.094 -8.212 1.242 1.00 90.00 293 ALA A CA 1
ATOM 2243 C C . ALA A 1 293 ? 10.466 -7.310 0.066 1.00 90.00 293 ALA A C 1
ATOM 2245 O O . ALA A 1 293 ? 9.992 -6.175 -0.027 1.00 90.00 293 ALA A O 1
ATOM 2246 N N . TYR A 1 294 ? 11.278 -7.839 -0.848 1.00 91.31 294 TYR A N 1
ATOM 2247 C CA . TYR A 1 294 ? 11.479 -7.272 -2.176 1.00 91.31 294 TYR A CA 1
ATOM 2248 C C . TYR A 1 294 ? 11.756 -8.380 -3.194 1.00 91.31 294 TYR A C 1
ATOM 2250 O O . TYR A 1 294 ? 12.666 -9.186 -2.999 1.00 91.31 294 TYR A O 1
ATOM 2258 N N . TYR A 1 295 ? 10.994 -8.402 -4.282 1.00 90.31 295 TYR A N 1
ATOM 2259 C CA . TYR A 1 295 ? 11.211 -9.272 -5.440 1.00 90.31 295 TYR A CA 1
ATOM 2260 C C . TYR A 1 295 ? 10.494 -8.689 -6.665 1.00 90.31 295 TYR A C 1
ATOM 2262 O O . TYR A 1 295 ? 9.833 -7.657 -6.570 1.00 90.31 295 TYR A O 1
ATOM 2270 N N . SER A 1 296 ? 10.604 -9.333 -7.826 1.00 91.00 296 SER A N 1
ATOM 2271 C CA . SER A 1 296 ? 9.884 -8.915 -9.033 1.00 91.00 296 SER A CA 1
ATOM 2272 C C . SER A 1 296 ? 9.202 -10.101 -9.708 1.00 91.00 296 SER A C 1
ATOM 2274 O O . SER A 1 296 ? 9.537 -11.252 -9.430 1.00 91.00 296 SER A O 1
ATOM 2276 N N . SER A 1 297 ? 8.253 -9.856 -10.612 1.00 90.19 297 SER A N 1
ATOM 2277 C CA . SER A 1 297 ? 7.589 -10.947 -11.337 1.00 90.19 297 SER A CA 1
ATOM 2278 C C . SER A 1 297 ? 8.564 -11.789 -12.164 1.00 90.19 297 SER A C 1
ATOM 2280 O O . SER A 1 297 ? 8.344 -12.986 -12.285 1.00 90.19 297 SER A O 1
ATOM 2282 N N . ALA A 1 298 ? 9.655 -11.194 -12.659 1.00 85.50 298 ALA A N 1
ATOM 2283 C CA . ALA A 1 298 ? 10.709 -11.898 -13.398 1.00 85.50 298 ALA A CA 1
ATOM 2284 C C . ALA A 1 298 ? 11.579 -12.824 -12.527 1.00 85.50 298 ALA A C 1
ATOM 2286 O O . ALA A 1 298 ? 12.319 -13.656 -13.053 1.00 85.50 298 ALA A O 1
ATOM 2287 N N . THR A 1 299 ? 11.519 -12.663 -11.201 1.00 78.75 299 THR A N 1
ATOM 2288 C CA . THR A 1 299 ? 12.326 -13.418 -10.230 1.00 78.75 299 THR A CA 1
ATOM 2289 C C . THR A 1 299 ? 11.478 -14.251 -9.273 1.00 78.75 299 THR A C 1
ATOM 2291 O O . THR A 1 299 ? 12.006 -14.884 -8.363 1.00 78.75 299 THR A O 1
ATOM 2294 N N . LEU A 1 300 ? 10.160 -14.319 -9.500 1.00 75.00 300 LEU A N 1
ATOM 2295 C CA . LEU A 1 300 ? 9.214 -15.015 -8.624 1.00 75.00 300 LEU A CA 1
ATOM 2296 C C . LEU A 1 300 ? 9.542 -16.508 -8.469 1.00 75.00 300 LEU A C 1
ATOM 2298 O O . LEU A 1 300 ? 9.381 -17.055 -7.385 1.00 75.00 300 LEU A O 1
ATOM 2302 N N . GLY A 1 301 ? 10.053 -17.159 -9.520 1.00 63.06 301 GLY A N 1
ATOM 2303 C CA . GLY A 1 301 ? 10.463 -18.566 -9.457 1.00 63.06 301 GLY A CA 1
ATOM 2304 C C . GLY A 1 301 ? 11.593 -18.843 -8.456 1.00 63.06 301 GLY A C 1
ATOM 2305 O O . GLY A 1 301 ? 11.706 -19.968 -7.978 1.00 63.06 301 GLY A O 1
ATOM 2306 N N . ALA A 1 302 ? 12.371 -17.823 -8.062 1.00 57.53 302 ALA A N 1
ATOM 2307 C CA . ALA A 1 302 ? 13.346 -17.935 -6.975 1.00 57.53 302 ALA A CA 1
ATOM 2308 C C . ALA A 1 302 ? 12.676 -18.224 -5.621 1.00 57.53 302 ALA A C 1
ATOM 2310 O O . ALA A 1 302 ? 13.245 -18.934 -4.801 1.00 57.53 302 ALA A O 1
ATOM 2311 N N . LEU A 1 303 ? 11.461 -17.704 -5.399 1.00 57.81 303 LEU A N 1
ATOM 2312 C CA . LEU A 1 303 ? 10.700 -17.899 -4.157 1.00 57.81 303 LEU A CA 1
ATOM 2313 C C . LEU A 1 303 ? 10.172 -19.334 -3.999 1.00 57.81 303 LEU A C 1
ATOM 2315 O O . LEU A 1 303 ? 9.792 -19.724 -2.895 1.00 57.81 303 LEU A O 1
ATOM 2319 N N . ASP A 1 304 ? 10.125 -20.095 -5.097 1.00 47.56 304 ASP A N 1
ATOM 2320 C CA . ASP A 1 304 ? 9.635 -21.476 -5.153 1.00 47.56 304 ASP A CA 1
ATOM 2321 C C . ASP A 1 304 ? 10.778 -22.511 -5.263 1.00 47.56 304 ASP A C 1
ATOM 2323 O O . ASP A 1 304 ? 10.533 -23.715 -5.163 1.00 47.56 304 ASP A O 1
ATOM 2327 N N . ALA A 1 305 ? 12.025 -22.080 -5.488 1.00 41.31 305 ALA A N 1
ATOM 2328 C CA . ALA A 1 305 ? 13.158 -22.984 -5.680 1.00 41.31 305 ALA A CA 1
ATOM 2329 C C . ALA A 1 305 ? 13.631 -23.591 -4.341 1.00 41.31 305 ALA A C 1
ATOM 2331 O O . ALA A 1 305 ? 13.713 -22.878 -3.342 1.00 41.31 305 ALA A O 1
ATOM 2332 N N . PRO A 1 306 ? 14.003 -24.882 -4.271 1.00 39.94 306 PRO A N 1
ATOM 2333 C CA . PRO A 1 306 ? 14.695 -25.419 -3.101 1.00 39.94 306 PRO A CA 1
ATOM 2334 C C . PRO A 1 306 ? 16.070 -24.747 -2.946 1.00 39.94 306 PRO A C 1
ATOM 2336 O O . PRO A 1 306 ? 16.750 -24.502 -3.944 1.00 39.94 306 PRO A O 1
ATOM 2339 N N . ALA A 1 307 ? 16.482 -24.439 -1.710 1.00 41.22 307 ALA A N 1
ATOM 2340 C CA . ALA A 1 307 ? 17.799 -23.856 -1.440 1.00 41.22 307 ALA A CA 1
ATOM 2341 C C . ALA A 1 307 ? 18.905 -24.751 -2.042 1.00 41.22 307 ALA A C 1
ATOM 2343 O O . ALA A 1 307 ? 18.887 -25.970 -1.819 1.00 41.22 307 ALA A O 1
ATOM 2344 N N . PRO A 1 308 ? 19.847 -24.207 -2.834 1.00 30.72 308 PRO A N 1
ATOM 2345 C CA . PRO A 1 308 ? 20.899 -25.017 -3.425 1.00 30.72 308 PRO A CA 1
ATOM 2346 C C . PRO A 1 308 ? 21.825 -25.560 -2.329 1.00 30.72 308 PRO A C 1
ATOM 2348 O O . PRO A 1 308 ? 22.546 -24.818 -1.675 1.00 30.72 308 PRO A O 1
ATOM 2351 N N . GLY A 1 309 ? 21.809 -26.886 -2.166 1.00 38.38 309 GLY A N 1
ATOM 2352 C CA . GLY A 1 309 ? 22.807 -27.631 -1.405 1.00 38.38 309 GLY A CA 1
ATOM 2353 C C . GLY A 1 309 ? 22.559 -27.740 0.096 1.00 38.38 309 GLY A C 1
ATOM 2354 O O . GLY A 1 309 ? 23.366 -27.232 0.851 1.00 38.38 309 GLY A O 1
ATOM 2355 N N . GLY A 1 310 ? 21.518 -28.470 0.526 1.00 32.38 310 GLY A N 1
ATOM 2356 C CA . GLY A 1 310 ? 21.473 -29.250 1.785 1.00 32.38 310 GLY A CA 1
ATOM 2357 C C . GLY A 1 310 ? 21.727 -28.546 3.131 1.00 32.38 310 GLY A C 1
ATOM 2358 O O . GLY A 1 310 ? 21.623 -29.194 4.170 1.00 32.38 310 GLY A O 1
ATOM 2359 N N . VAL A 1 311 ? 22.032 -27.253 3.136 1.00 28.50 311 VAL A N 1
ATOM 2360 C CA . VAL A 1 311 ? 22.227 -26.412 4.310 1.00 28.50 311 VAL A CA 1
ATOM 2361 C C . VAL A 1 311 ? 21.020 -25.491 4.385 1.00 28.50 311 VAL A C 1
ATOM 2363 O O . VAL A 1 311 ? 20.630 -24.858 3.407 1.00 28.50 311 VAL A O 1
ATOM 2366 N N . SER A 1 312 ? 20.385 -25.482 5.550 1.00 32.16 312 SER A N 1
ATOM 2367 C CA . SER A 1 312 ? 19.141 -24.788 5.868 1.00 32.16 312 SER A CA 1
ATOM 2368 C C . SER A 1 312 ? 19.306 -23.268 5.973 1.00 32.16 312 SER A C 1
ATOM 2370 O O . SER A 1 312 ? 18.860 -22.678 6.957 1.00 32.16 312 SER A O 1
ATOM 2372 N N . GLU A 1 313 ? 19.967 -22.625 5.013 1.00 28.98 313 GLU A N 1
ATOM 2373 C CA . GLU A 1 313 ? 19.955 -21.167 4.944 1.00 28.98 313 GLU A CA 1
ATOM 2374 C C . GLU A 1 313 ? 18.764 -20.711 4.088 1.00 28.98 313 GLU A C 1
ATOM 2376 O O . GLU A 1 313 ? 18.644 -21.108 2.925 1.00 28.98 313 GLU A O 1
ATOM 2381 N N . PRO A 1 314 ? 17.818 -19.953 4.673 1.00 35.59 314 PRO A N 1
ATOM 2382 C CA . PRO A 1 314 ? 16.641 -19.483 3.961 1.00 35.59 314 PRO A CA 1
ATOM 2383 C C . PRO A 1 314 ? 17.070 -18.558 2.821 1.00 35.59 314 PRO A C 1
ATOM 2385 O O . PRO A 1 314 ? 17.955 -17.722 3.004 1.00 35.59 314 PRO A O 1
ATOM 2388 N N . HIS A 1 315 ? 16.411 -18.671 1.663 1.00 35.47 315 HIS A N 1
ATOM 2389 C CA . HIS A 1 315 ? 16.523 -17.672 0.596 1.00 35.47 315 HIS A CA 1
ATOM 2390 C C . HIS A 1 315 ? 16.396 -16.275 1.213 1.00 35.47 315 HIS A C 1
ATOM 2392 O O . HIS A 1 315 ? 15.398 -16.009 1.893 1.00 35.47 315 HIS A O 1
ATOM 2398 N N . PRO A 1 316 ? 17.379 -15.377 1.042 1.00 41.38 316 PRO A N 1
ATOM 2399 C CA . PRO A 1 316 ? 17.357 -14.091 1.697 1.00 41.38 316 PRO A CA 1
ATOM 2400 C C . PRO A 1 316 ? 16.356 -13.205 0.961 1.00 41.38 316 PRO A C 1
ATOM 2402 O O . PRO A 1 316 ? 16.684 -12.411 0.087 1.00 41.38 316 PRO A O 1
ATOM 2405 N N . VAL A 1 317 ? 15.112 -13.267 1.423 1.00 45.47 317 VAL A N 1
ATOM 2406 C CA . VAL A 1 317 ? 14.141 -12.172 1.310 1.00 45.47 317 VAL A CA 1
ATOM 2407 C C . VAL A 1 317 ? 14.613 -10.950 2.141 1.00 45.47 317 VAL A C 1
ATOM 2409 O O . VAL A 1 317 ? 13.984 -9.896 2.116 1.00 45.47 317 VAL A O 1
ATOM 2412 N N . PHE A 1 318 ? 15.759 -11.045 2.838 1.00 46.69 318 PHE A N 1
ATOM 2413 C CA . PHE A 1 318 ? 16.167 -10.119 3.895 1.00 46.69 318 PHE A CA 1
ATOM 2414 C C . PHE A 1 318 ? 17.658 -9.726 3.927 1.00 46.69 318 PHE A C 1
ATOM 2416 O O . PHE A 1 318 ? 18.150 -9.418 5.009 1.00 46.69 318 PHE A O 1
ATOM 2423 N N . ASN A 1 319 ? 18.384 -9.670 2.799 1.00 37.69 319 ASN A N 1
ATOM 2424 C CA . ASN A 1 319 ? 19.630 -8.882 2.757 1.00 37.69 319 ASN A CA 1
ATOM 2425 C C . ASN A 1 319 ? 19.427 -7.621 1.909 1.00 37.69 319 ASN A C 1
ATOM 2427 O O . ASN A 1 319 ? 19.337 -7.661 0.683 1.00 37.69 319 ASN A O 1
ATOM 2431 N N . PHE A 1 320 ? 19.273 -6.490 2.600 1.00 49.25 320 PHE A N 1
ATOM 2432 C CA . PHE A 1 320 ? 19.111 -5.159 2.004 1.00 49.25 320 PHE A CA 1
ATOM 2433 C C . PHE A 1 320 ? 20.467 -4.465 1.760 1.00 49.25 320 PHE A C 1
ATOM 2435 O O . PHE A 1 320 ? 20.497 -3.296 1.376 1.00 49.25 320 PHE A O 1
ATOM 2442 N N . SER A 1 321 ? 21.590 -5.168 1.970 1.00 39.81 321 SER A N 1
ATOM 2443 C CA . SER A 1 321 ? 22.926 -4.750 1.539 1.00 39.81 321 SER A CA 1
ATOM 2444 C C . SER A 1 321 ? 22.997 -4.801 0.009 1.00 39.81 321 SER A C 1
ATOM 2446 O O . SER A 1 321 ? 22.788 -5.843 -0.605 1.00 39.81 321 SER A O 1
ATOM 2448 N N . GLY A 1 322 ? 23.268 -3.661 -0.629 1.00 43.09 322 GLY A N 1
ATOM 2449 C CA . GLY A 1 322 ? 23.206 -3.467 -2.088 1.00 43.09 322 GLY A CA 1
ATOM 2450 C C . GLY A 1 322 ? 24.195 -4.268 -2.953 1.00 43.09 322 GLY A C 1
ATOM 2451 O O . GLY A 1 322 ? 24.286 -3.989 -4.152 1.00 43.09 322 GLY A O 1
ATOM 2452 N N . ASP A 1 323 ? 24.903 -5.246 -2.381 1.00 38.09 323 ASP A N 1
ATOM 2453 C CA . ASP A 1 323 ? 25.975 -5.998 -3.042 1.00 38.09 323 ASP A CA 1
ATOM 2454 C C . ASP A 1 323 ? 25.734 -7.515 -3.122 1.00 38.09 323 ASP A C 1
ATOM 2456 O O . ASP A 1 323 ? 26.290 -8.151 -4.016 1.00 38.09 323 ASP A O 1
ATOM 2460 N N . ASP A 1 324 ? 24.829 -8.087 -2.318 1.00 41.88 324 ASP A N 1
ATOM 2461 C CA . ASP A 1 324 ? 24.474 -9.510 -2.418 1.00 41.88 324 ASP A CA 1
ATOM 2462 C C . ASP A 1 324 ? 23.385 -9.708 -3.475 1.00 41.88 324 ASP A C 1
ATOM 2464 O O . ASP A 1 324 ? 22.223 -10.016 -3.198 1.00 41.88 324 ASP A O 1
ATOM 2468 N N . VAL A 1 325 ? 23.767 -9.504 -4.734 1.00 42.56 325 VAL A N 1
ATOM 2469 C CA . VAL A 1 325 ? 23.035 -10.085 -5.855 1.00 42.56 325 VAL A CA 1
ATOM 2470 C C . VAL A 1 325 ? 23.310 -11.582 -5.783 1.00 42.56 325 VAL A C 1
ATOM 2472 O O . VAL A 1 325 ? 24.234 -12.077 -6.424 1.00 42.56 325 VAL A O 1
ATOM 2475 N N . LEU A 1 326 ? 22.525 -12.318 -4.989 1.00 43.72 326 LEU A N 1
ATOM 2476 C CA . LEU A 1 326 ? 22.348 -13.732 -5.297 1.00 43.72 326 LEU A CA 1
ATOM 2477 C C . LEU A 1 326 ? 22.004 -13.797 -6.777 1.00 43.72 326 LEU A C 1
ATOM 2479 O O . LEU A 1 326 ? 21.205 -12.983 -7.240 1.00 43.72 326 LEU A O 1
ATOM 2483 N N . GLU A 1 327 ? 22.658 -14.689 -7.514 1.00 46.44 327 GLU A N 1
ATOM 2484 C CA . GLU A 1 327 ? 22.349 -14.965 -8.911 1.00 46.44 327 GLU A CA 1
ATOM 2485 C C . GLU A 1 327 ? 20.859 -15.324 -9.018 1.00 46.44 327 GLU A C 1
ATOM 2487 O O . GLU A 1 327 ? 20.455 -16.475 -8.869 1.00 46.44 327 GLU A O 1
ATOM 2492 N N . GLU A 1 328 ? 20.019 -14.295 -9.151 1.00 57.28 328 GLU A N 1
ATOM 2493 C CA . GLU A 1 328 ? 18.574 -14.410 -9.064 1.00 57.28 328 GLU A CA 1
ATOM 2494 C C . GLU A 1 328 ? 18.131 -15.304 -10.216 1.00 57.28 328 GLU A C 1
ATOM 2496 O O . GLU A 1 328 ? 18.470 -15.061 -11.380 1.00 57.28 328 GLU A O 1
ATOM 2501 N N . PHE A 1 329 ? 17.344 -16.328 -9.887 1.00 63.62 329 PHE A N 1
ATOM 2502 C CA . PHE A 1 329 ? 16.557 -17.046 -10.874 1.00 63.62 329 PHE A CA 1
ATOM 2503 C C . PHE A 1 329 ? 15.794 -16.009 -11.711 1.00 63.62 329 PHE A C 1
ATOM 2505 O O . PHE A 1 329 ? 14.974 -15.259 -11.185 1.00 63.62 329 PHE A O 1
ATOM 2512 N N . TYR A 1 330 ? 16.107 -15.943 -13.003 1.00 72.75 330 TYR A N 1
ATOM 2513 C CA . TYR A 1 330 ? 15.470 -15.062 -13.974 1.00 72.75 330 TYR A CA 1
ATOM 2514 C C . TYR A 1 330 ? 14.710 -15.923 -14.973 1.00 72.75 330 TYR A C 1
ATOM 2516 O O . TYR A 1 330 ? 15.287 -16.794 -15.622 1.00 72.75 330 TYR A O 1
ATOM 2524 N N . ASP A 1 331 ? 13.417 -15.662 -15.111 1.00 76.62 331 ASP A N 1
ATOM 2525 C CA . ASP A 1 331 ? 12.509 -16.467 -15.931 1.00 76.62 331 ASP A CA 1
ATOM 2526 C C . ASP A 1 331 ? 12.603 -16.194 -17.448 1.00 76.62 331 ASP A C 1
ATOM 2528 O O . ASP A 1 331 ? 11.872 -16.794 -18.236 1.00 76.62 331 ASP A O 1
ATOM 2532 N N . GLY A 1 332 ? 13.492 -15.291 -17.880 1.00 80.00 332 GLY A N 1
ATOM 2533 C CA . GLY A 1 332 ? 13.626 -14.887 -19.282 1.00 80.00 332 GLY A CA 1
ATOM 2534 C C . GLY A 1 332 ? 12.709 -13.733 -19.710 1.00 80.00 332 GLY A C 1
ATOM 2535 O O . GLY A 1 332 ? 12.810 -13.278 -20.856 1.00 80.00 332 GLY A O 1
ATOM 2536 N N . SER A 1 333 ? 11.837 -13.232 -18.830 1.00 84.69 333 SER A N 1
ATOM 2537 C CA . SER A 1 333 ? 10.838 -12.218 -19.174 1.00 84.69 333 SER A CA 1
ATOM 2538 C C . SER A 1 333 ? 11.430 -10.836 -19.466 1.00 84.69 333 SER A C 1
ATOM 2540 O O . SER A 1 333 ? 12.224 -10.266 -18.728 1.00 84.69 333 SER A O 1
ATOM 2542 N N . GLN A 1 334 ? 10.961 -10.221 -20.553 1.00 88.06 334 GLN A N 1
ATOM 2543 C CA . GLN A 1 334 ? 11.339 -8.848 -20.912 1.00 88.06 334 GLN A CA 1
ATOM 2544 C C . GLN A 1 334 ? 10.525 -7.780 -20.166 1.00 88.06 334 GLN A C 1
ATOM 2546 O O . GLN A 1 334 ? 10.809 -6.592 -20.305 1.00 88.06 334 GLN A O 1
ATOM 2551 N N . ASN A 1 335 ? 9.503 -8.187 -19.406 1.00 92.06 335 ASN A N 1
ATOM 2552 C CA . ASN A 1 335 ? 8.640 -7.296 -18.640 1.00 92.06 335 ASN A CA 1
ATOM 2553 C C . ASN A 1 335 ? 8.533 -7.800 -17.205 1.00 92.06 335 ASN A C 1
ATOM 2555 O O . ASN A 1 335 ? 8.283 -8.984 -16.999 1.00 92.06 335 ASN A O 1
ATOM 2559 N N . SER A 1 336 ? 8.657 -6.897 -16.240 1.00 93.88 336 SER A N 1
ATOM 2560 C CA . SER A 1 336 ? 8.562 -7.217 -14.824 1.00 93.88 336 SER A CA 1
ATOM 2561 C C . SER A 1 336 ? 7.824 -6.132 -14.051 1.00 93.88 336 SER A C 1
ATOM 2563 O O . SER A 1 336 ? 7.871 -4.960 -14.425 1.00 93.88 336 SER A O 1
ATOM 2565 N N . VAL A 1 337 ? 7.158 -6.522 -12.970 1.00 95.62 337 VAL A N 1
ATOM 2566 C CA . VAL A 1 337 ? 6.665 -5.609 -11.936 1.00 95.62 337 VAL A CA 1
ATOM 2567 C C . VAL A 1 337 ? 7.368 -5.956 -10.631 1.00 95.62 337 VAL A C 1
ATOM 2569 O O . VAL A 1 337 ? 7.454 -7.131 -10.270 1.00 95.62 337 VAL A O 1
ATOM 2572 N N . SER A 1 338 ? 7.897 -4.946 -9.948 1.00 96.06 338 SER A N 1
ATOM 2573 C CA . SER A 1 338 ? 8.533 -5.099 -8.641 1.00 96.06 338 SER A CA 1
ATOM 2574 C C . SER A 1 338 ? 7.512 -5.028 -7.508 1.00 96.06 338 SER A C 1
ATOM 2576 O O . SER A 1 338 ? 6.593 -4.208 -7.524 1.00 96.06 338 SER A O 1
ATOM 2578 N N . TYR A 1 339 ? 7.724 -5.836 -6.476 1.00 95.56 339 TYR A N 1
ATOM 2579 C CA . TYR A 1 339 ? 6.880 -5.922 -5.293 1.00 95.56 339 TYR A CA 1
ATOM 2580 C C . TYR A 1 339 ? 7.739 -5.696 -4.061 1.00 95.56 339 TYR A C 1
ATOM 2582 O O . TYR A 1 339 ? 8.721 -6.405 -3.840 1.00 95.56 339 TYR A O 1
ATOM 2590 N N . CYS A 1 340 ? 7.361 -4.714 -3.252 1.00 95.06 340 CYS A N 1
ATOM 2591 C CA . CYS A 1 340 ? 8.024 -4.435 -1.993 1.00 95.06 340 CYS A CA 1
ATOM 2592 C C . CYS A 1 340 ? 6.983 -4.250 -0.902 1.00 95.06 340 CYS A C 1
ATOM 2594 O O . CYS A 1 340 ? 5.927 -3.659 -1.132 1.00 95.06 340 CYS A O 1
ATOM 2596 N N . SER A 1 341 ? 7.302 -4.740 0.287 1.00 96.50 341 SER A N 1
ATOM 2597 C CA . SER A 1 341 ? 6.538 -4.446 1.488 1.00 96.50 341 SER A CA 1
ATOM 2598 C C . SER A 1 341 ? 7.443 -3.886 2.571 1.00 96.50 341 SER A C 1
ATOM 2600 O O . SER A 1 341 ? 8.625 -4.223 2.663 1.00 96.50 341 SER A O 1
ATOM 2602 N N . GLY A 1 342 ? 6.879 -3.017 3.398 1.00 95.69 342 GLY A N 1
ATOM 2603 C CA . GLY A 1 342 ? 7.548 -2.456 4.563 1.00 95.69 342 GLY A CA 1
ATOM 2604 C C . GLY A 1 342 ? 6.544 -2.190 5.667 1.00 95.69 342 GLY A C 1
ATOM 2605 O O . GLY A 1 342 ? 5.365 -1.976 5.384 1.00 95.69 342 GLY A O 1
ATOM 2606 N N . VAL A 1 343 ? 7.009 -2.224 6.911 1.00 97.69 343 VAL A N 1
ATOM 2607 C CA . VAL A 1 343 ? 6.201 -2.002 8.111 1.00 97.69 343 VAL A CA 1
ATOM 2608 C C . VAL A 1 343 ? 6.853 -0.919 8.958 1.00 97.69 343 VAL A C 1
ATOM 2610 O O . VAL A 1 343 ? 8.068 -0.917 9.144 1.00 97.69 343 VAL A O 1
ATOM 2613 N N . TRP A 1 344 ? 6.032 -0.001 9.453 1.00 97.88 344 TRP A N 1
ATOM 2614 C CA . TRP A 1 344 ? 6.414 1.087 10.340 1.00 97.88 344 TRP A CA 1
ATOM 2615 C C . TRP A 1 344 ? 5.904 0.809 11.741 1.00 97.88 344 TRP A C 1
ATOM 2617 O O . TRP A 1 344 ? 4.767 0.360 11.917 1.00 97.88 344 TRP A O 1
ATOM 2627 N N . TYR A 1 345 ? 6.747 1.110 12.718 1.00 96.31 345 TYR A N 1
ATOM 2628 C CA . TYR A 1 345 ? 6.523 0.812 14.121 1.00 96.31 345 TYR A CA 1
ATOM 2629 C C . TYR A 1 345 ? 6.556 2.094 14.957 1.00 96.31 345 TYR A C 1
ATOM 2631 O O . TYR A 1 345 ? 7.327 3.014 14.667 1.00 96.31 345 TYR A O 1
ATOM 2639 N N . GLU A 1 346 ? 5.717 2.137 15.987 1.00 94.06 346 GLU A N 1
ATOM 2640 C CA . GLU A 1 346 ? 5.841 3.086 17.096 1.00 94.06 346 GLU A CA 1
ATOM 2641 C C . GLU A 1 346 ? 7.135 2.804 17.880 1.00 94.06 346 GLU A C 1
ATOM 2643 O O . GLU A 1 346 ? 7.592 1.656 17.929 1.00 94.06 346 GLU A O 1
ATOM 2648 N N . SER A 1 347 ? 7.734 3.865 18.432 1.00 83.94 347 SER A N 1
ATOM 2649 C CA . SER A 1 347 ? 8.963 3.782 19.240 1.00 83.94 347 SER A CA 1
ATOM 2650 C C . SER A 1 347 ? 8.730 3.178 20.620 1.00 83.94 347 SER A C 1
ATOM 2652 O O . SER A 1 347 ? 7.613 3.354 21.160 1.00 83.94 347 SER A O 1
#